Protein AF-S7Q406-F1 (afdb_monomer)

Mean predicted aligned error: 19.22 Å

Secondary structure (DSSP, 8-state):
-TTS-GGGHHHHHHHH-TTS----SSHHHHHHHHHHHHHHHHHHTSHHHHTS-EEEEE--SS-SEEEEEEETTEEEEEEE---HHHHHHHHHIIIIIHHHHHHHHHHHH-SS-GGGS-HHHHHHHHHHHHHHHHH-HHHHHHHHHHSHHHHHHHHHHHHHHTT-SSPPPP-SS-----TTS--------------------------------------------------------HHHHHHHHHHHHHHHHHSTT----------------------------------------------------PPPPPPPPPPP-------------TTHHHHHHHHHHHT--------------------

Foldseek 3Di:
DVPPPPVCVVVQQCVFCVPDDDPDPDDVSVVVVVVVVVVVVVVCPDPVNVVQWDWDWDDDPPAPTWIWIDHPPGIGIDGHHDPDDPVVVVCCVVPPVLVVLLVLLLCQLAPDGLVPDDPVRNVVSSVVSVVCCVPPVPVSSCNSCVQQQSVLVVQQVVCVVVVPPDGGDRDRDPPPPPPVDDPPPPPDPPPPDPPDDDDDDPPPPPPPPDDDDDDDDDDDDDDDDDDDPDDDDDDPDPVVSVVVSVVSVVVVVVPPPDDDDDDDDDDDDDDDDDDDDDDDDDDDDDDDDDDDDDDDDDDDDDDDDDDDDDDDDDDDDDDDDDDDDDDDDDDDDDPVVVVVVVVVVVPPDDPPDDDDDDDPPPDDDDD

Solvent-accessible surface area (backbone atoms only — not comparable to full-atom values): 25207 Å² total; per-residue (Å²): 126,94,76,65,60,76,81,48,58,68,53,49,40,42,76,51,35,76,91,56,80,78,83,56,94,51,72,65,49,44,51,54,49,51,53,52,51,50,51,48,55,59,53,42,72,34,78,75,46,46,72,68,44,46,81,43,82,44,91,46,99,86,32,82,44,26,39,33,40,41,41,101,91,49,51,43,62,48,73,40,70,86,68,53,72,71,54,46,51,53,49,43,40,68,74,42,51,50,54,50,51,47,52,54,29,54,59,66,67,46,94,63,56,72,88,76,52,52,74,67,56,47,50,54,50,51,52,50,49,51,52,45,40,72,75,38,47,69,60,40,53,49,54,36,55,67,36,35,50,48,42,27,44,50,52,26,53,54,30,58,79,66,68,46,92,75,66,62,74,73,40,82,64,76,74,78,79,67,77,87,56,73,85,73,73,79,76,72,82,74,77,74,78,87,80,81,84,82,88,86,79,87,78,75,77,79,78,80,79,75,83,87,76,82,84,83,86,79,87,78,88,81,81,83,82,89,83,85,85,75,80,86,67,83,79,80,55,72,64,58,58,54,46,52,56,48,52,54,55,54,51,62,69,67,65,80,82,78,83,81,88,82,88,80,89,82,88,80,88,88,86,90,84,90,77,90,84,82,86,83,85,86,84,88,83,85,84,88,87,79,90,81,93,84,92,81,90,87,86,85,86,85,89,80,88,83,80,90,85,85,83,83,80,83,79,85,80,86,81,79,79,89,83,89,80,81,86,80,93,77,88,90,67,79,62,66,57,54,54,58,56,53,55,65,67,71,64,73,73,79,79,85,73,89,70,89,77,75,80,80,79,84,78,84,78,90,128

Structure (mmCIF, N/CA/C/O backbone):
data_AF-S7Q406-F1
#
_entry.id   AF-S7Q406-F1
#
loop_
_atom_site.group_PDB
_atom_site.id
_atom_site.type_symbol
_atom_site.label_atom_id
_atom_site.label_alt_id
_atom_site.label_comp_id
_atom_site.label_asym_id
_atom_site.label_entity_id
_atom_site.label_seq_id
_atom_site.pdbx_PDB_ins_code
_atom_site.Cartn_x
_atom_site.Cartn_y
_atom_site.Cartn_z
_atom_site.occupancy
_atom_site.B_iso_or_equiv
_atom_site.auth_seq_id
_atom_site.auth_comp_id
_atom_site.auth_asym_id
_atom_site.auth_atom_id
_atom_site.pdbx_PDB_model_num
ATOM 1 N N . MET A 1 1 ? 12.605 1.686 -4.761 1.00 45.91 1 MET A N 1
ATOM 2 C CA . MET A 1 1 ? 12.990 1.402 -6.165 1.00 45.91 1 MET A CA 1
ATOM 3 C C . MET A 1 1 ? 14.493 1.579 -6.449 1.00 45.91 1 MET A C 1
ATOM 5 O O . MET A 1 1 ? 14.901 1.487 -7.595 1.00 45.91 1 MET A O 1
ATOM 9 N N . SER A 1 2 ? 15.353 1.733 -5.437 1.00 38.16 2 SER A N 1
ATOM 10 C CA . SER A 1 2 ? 16.787 2.063 -5.569 1.00 38.16 2 SER A CA 1
ATOM 11 C C . SER A 1 2 ? 17.716 0.932 -6.058 1.00 38.16 2 SER A C 1
ATOM 13 O O . SER A 1 2 ? 18.929 1.098 -6.030 1.00 38.16 2 SER A O 1
ATOM 15 N N . GLY A 1 3 ? 17.177 -0.210 -6.500 1.00 49.25 3 GLY A N 1
ATOM 16 C CA . GLY A 1 3 ? 17.965 -1.381 -6.918 1.00 49.25 3 GLY A CA 1
ATOM 17 C C . GLY A 1 3 ? 17.830 -1.771 -8.391 1.00 49.25 3 GLY A C 1
ATOM 18 O O . GLY A 1 3 ? 18.568 -2.638 -8.855 1.00 49.25 3 GLY A O 1
ATOM 19 N N . LEU A 1 4 ? 16.917 -1.149 -9.146 1.00 56.19 4 LEU A N 1
ATOM 20 C CA . LEU A 1 4 ? 16.900 -1.330 -10.594 1.00 56.19 4 LEU A CA 1
ATOM 21 C C . LEU A 1 4 ? 18.166 -0.675 -11.130 1.00 56.19 4 LEU A C 1
ATOM 23 O O . LEU A 1 4 ? 18.317 0.544 -11.038 1.00 56.19 4 LEU A O 1
ATOM 27 N N . LYS A 1 5 ? 19.092 -1.491 -11.655 1.00 68.56 5 LYS A N 1
ATOM 28 C CA . LYS A 1 5 ? 20.230 -0.975 -12.414 1.00 68.56 5 LYS A CA 1
ATOM 29 C C . LYS A 1 5 ? 19.651 -0.008 -13.427 1.00 68.56 5 LYS A C 1
ATOM 31 O O . LYS A 1 5 ? 18.843 -0.390 -14.270 1.00 68.56 5 LYS A O 1
ATOM 36 N N . VAL A 1 6 ? 20.045 1.248 -13.278 1.00 65.50 6 VAL A N 1
ATOM 37 C CA . VAL A 1 6 ? 19.504 2.395 -14.001 1.00 65.50 6 VAL A CA 1
ATOM 38 C C . VAL A 1 6 ? 19.555 2.126 -15.516 1.00 65.50 6 VAL A C 1
ATOM 40 O O . VAL A 1 6 ? 18.678 2.569 -16.240 1.00 65.50 6 VAL A O 1
ATOM 43 N N . SER A 1 7 ? 20.474 1.282 -15.990 1.00 79.69 7 SER A N 1
ATOM 44 C CA . SER A 1 7 ? 20.586 0.802 -17.373 1.00 79.69 7 SER A CA 1
ATOM 45 C C . SER A 1 7 ? 19.467 -0.116 -17.904 1.00 79.69 7 SER A C 1
ATOM 47 O O . SER A 1 7 ? 19.430 -0.348 -19.108 1.00 79.69 7 SER A O 1
ATOM 49 N N . ARG A 1 8 ? 18.561 -0.660 -17.075 1.00 84.94 8 ARG A N 1
ATOM 50 C CA . ARG A 1 8 ? 17.555 -1.649 -17.529 1.00 84.94 8 ARG A CA 1
ATOM 51 C C . ARG A 1 8 ? 16.253 -1.027 -18.048 1.00 84.94 8 ARG A C 1
ATOM 53 O O . ARG A 1 8 ? 15.573 -1.644 -18.861 1.00 84.94 8 ARG A O 1
ATOM 60 N N . LEU A 1 9 ? 15.925 0.195 -17.623 1.00 86.25 9 LEU A N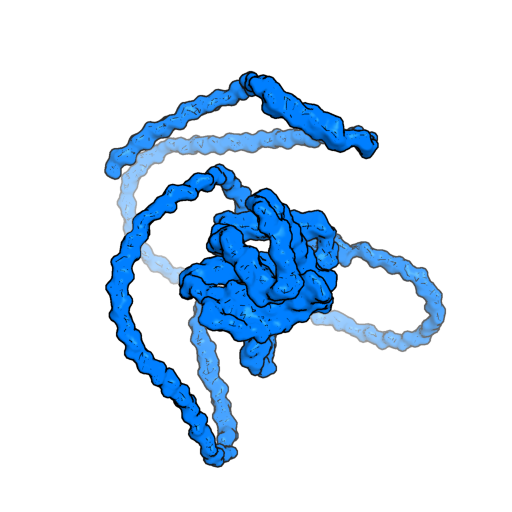 1
ATOM 61 C CA . LEU A 1 9 ? 14.697 0.903 -18.023 1.00 86.25 9 LEU A CA 1
ATOM 62 C C . LEU A 1 9 ? 14.538 1.045 -19.555 1.00 86.25 9 LEU A C 1
ATOM 64 O O . LEU A 1 9 ? 13.481 0.670 -20.061 1.00 86.25 9 LEU A O 1
ATOM 68 N N . PRO A 1 10 ? 15.560 1.491 -20.318 1.00 88.62 10 PRO A N 1
ATOM 69 C CA . PRO A 1 10 ? 15.442 1.608 -21.775 1.00 88.62 10 PRO A CA 1
ATOM 70 C C . PRO A 1 10 ? 15.279 0.263 -22.486 1.00 88.62 10 PRO A C 1
ATOM 72 O O . PRO A 1 10 ? 14.742 0.205 -23.586 1.00 88.62 10 PRO A O 1
ATOM 75 N N . TYR A 1 11 ? 15.787 -0.827 -21.903 1.00 89.00 11 TYR A N 1
ATOM 76 C CA . TYR A 1 11 ? 15.619 -2.163 -22.472 1.00 89.00 11 TYR A CA 1
ATOM 77 C C . TYR A 1 11 ? 14.165 -2.629 -22.341 1.00 89.00 11 TYR A C 1
ATOM 79 O O . TYR A 1 11 ? 13.556 -2.994 -23.338 1.00 89.00 11 TYR A O 1
ATOM 87 N N . ILE A 1 12 ? 13.600 -2.537 -21.132 1.00 89.50 12 ILE A N 1
ATOM 88 C CA . ILE A 1 12 ? 12.212 -2.943 -20.850 1.00 89.50 12 ILE A CA 1
ATOM 89 C C . ILE A 1 12 ? 11.230 -2.151 -21.718 1.00 89.50 12 ILE A C 1
ATOM 91 O O . ILE A 1 12 ? 10.300 -2.715 -22.289 1.00 89.50 12 ILE A O 1
ATOM 95 N N . TRP A 1 13 ? 11.456 -0.842 -21.843 1.00 90.94 13 TRP A N 1
ATOM 96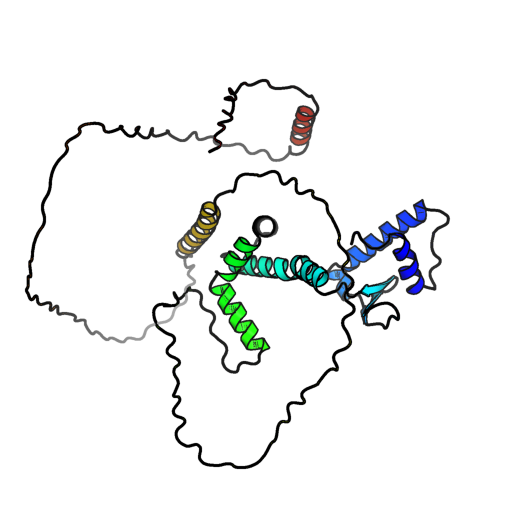 C CA . TRP A 1 13 ? 10.592 -0.003 -22.659 1.00 90.94 13 TRP A CA 1
ATOM 97 C C . TRP A 1 13 ? 10.655 -0.365 -24.145 1.00 90.94 13 TRP A C 1
ATOM 99 O O . TRP A 1 13 ? 9.603 -0.483 -24.764 1.00 90.94 13 TRP A O 1
ATOM 109 N N . ARG A 1 14 ? 11.851 -0.593 -24.709 1.00 90.88 14 ARG A N 1
ATOM 110 C CA . ARG A 1 14 ? 12.011 -0.973 -26.126 1.00 90.88 14 ARG A CA 1
ATOM 111 C C . ARG A 1 14 ? 11.370 -2.318 -26.448 1.00 90.88 14 ARG A C 1
ATOM 113 O O . ARG A 1 14 ? 10.734 -2.441 -27.483 1.00 90.88 14 ARG A O 1
ATOM 120 N N . ASP A 1 15 ? 11.495 -3.288 -25.544 1.00 91.12 15 ASP A N 1
ATOM 121 C CA . ASP A 1 15 ? 10.834 -4.594 -25.672 1.00 91.12 15 ASP A CA 1
ATOM 122 C C . ASP A 1 15 ? 9.303 -4.451 -25.743 1.00 91.12 15 ASP A C 1
ATOM 124 O O . ASP A 1 15 ? 8.631 -5.159 -26.483 1.00 91.12 15 ASP A O 1
ATOM 128 N N . SER A 1 16 ? 8.756 -3.471 -25.016 1.00 92.31 16 SER A N 1
ATOM 129 C CA . SER A 1 16 ? 7.315 -3.198 -24.976 1.00 92.31 16 SER A CA 1
ATOM 130 C C . SER A 1 16 ? 6.825 -2.262 -26.092 1.00 92.31 16 SER A C 1
ATOM 132 O O . SER A 1 16 ? 5.626 -2.215 -26.346 1.00 92.31 16 SER A O 1
ATOM 134 N N . ASN A 1 17 ? 7.718 -1.497 -26.731 1.00 92.31 17 ASN A N 1
ATOM 135 C CA . ASN A 1 17 ? 7.388 -0.448 -27.706 1.00 92.31 17 ASN A CA 1
ATOM 136 C C . ASN A 1 17 ? 8.321 -0.536 -28.934 1.00 92.31 17 ASN A C 1
ATOM 138 O O . ASN A 1 17 ? 9.086 0.400 -29.184 1.00 92.31 17 ASN A O 1
ATOM 142 N N . PRO A 1 18 ? 8.291 -1.644 -29.701 1.00 91.38 18 PRO A N 1
ATOM 143 C CA . PRO A 1 18 ? 9.229 -1.870 -30.804 1.00 91.38 18 PRO A CA 1
ATOM 144 C C . PRO A 1 18 ? 9.089 -0.842 -31.935 1.00 91.38 18 PRO A C 1
ATOM 146 O O . PRO A 1 18 ? 10.070 -0.540 -32.609 1.00 91.38 18 PRO A O 1
ATOM 149 N N . ASP A 1 19 ? 7.893 -0.274 -32.108 1.00 90.88 19 ASP A N 1
ATOM 150 C CA . ASP A 1 19 ? 7.596 0.689 -33.173 1.00 90.88 19 ASP A CA 1
ATOM 151 C C . ASP A 1 19 ? 8.052 2.118 -32.846 1.00 90.88 19 ASP A C 1
ATOM 153 O O . ASP A 1 19 ? 7.999 3.001 -33.700 1.00 90.88 19 ASP A O 1
ATOM 157 N N . THR A 1 20 ? 8.481 2.377 -31.606 1.00 89.12 20 THR A N 1
ATOM 158 C CA . THR A 1 20 ? 8.917 3.714 -31.198 1.00 89.12 20 THR A CA 1
ATOM 159 C C . THR A 1 20 ? 10.436 3.797 -31.223 1.00 89.12 20 THR A C 1
ATOM 161 O O . THR A 1 20 ? 11.126 3.153 -30.430 1.00 89.12 20 THR A O 1
ATOM 164 N N . GLU A 1 21 ? 10.966 4.618 -32.127 1.00 84.94 21 GLU A N 1
ATOM 165 C CA . GLU A 1 21 ? 12.404 4.851 -32.222 1.00 84.94 21 GLU A CA 1
ATOM 166 C C . GLU A 1 21 ? 12.928 5.468 -30.906 1.00 84.94 21 GLU A C 1
ATOM 168 O O . GLU A 1 21 ? 12.336 6.425 -30.390 1.00 84.94 21 GLU A O 1
ATOM 173 N N . PRO A 1 22 ? 13.995 4.912 -30.300 1.00 74.31 22 PRO A N 1
ATOM 174 C CA . PRO A 1 22 ? 14.518 5.417 -29.039 1.00 74.31 22 PRO A CA 1
ATOM 175 C C . PRO A 1 22 ? 15.126 6.815 -29.249 1.00 74.31 22 PRO A C 1
ATOM 177 O O . PRO A 1 22 ? 16.010 6.966 -30.090 1.00 74.31 22 PRO A O 1
ATOM 180 N N . PRO A 1 23 ? 14.716 7.838 -28.482 1.00 70.94 23 PRO A N 1
ATOM 181 C CA . PRO A 1 23 ? 15.076 9.224 -28.780 1.00 70.94 23 PRO A CA 1
ATOM 182 C C . PRO A 1 23 ? 16.487 9.650 -28.319 1.00 70.94 23 PRO A C 1
ATOM 184 O O . PRO A 1 23 ? 16.650 10.799 -27.932 1.00 70.94 23 PRO A O 1
ATOM 187 N N . TYR A 1 24 ? 17.509 8.780 -28.314 1.00 77.69 24 TYR A N 1
ATOM 188 C CA . TYR A 1 24 ? 18.819 9.128 -27.718 1.00 77.69 24 TYR A CA 1
ATOM 189 C C . TYR A 1 24 ? 19.946 9.192 -28.743 1.00 77.69 24 TYR A C 1
ATOM 191 O O . TYR A 1 24 ? 20.428 8.159 -29.211 1.00 77.69 24 TYR A O 1
ATOM 199 N N . GLY A 1 25 ? 20.405 10.412 -29.029 1.00 82.00 25 GLY A N 1
ATOM 200 C CA . GLY A 1 25 ? 21.724 10.659 -29.615 1.00 82.00 25 GLY A CA 1
ATOM 201 C C . GLY A 1 25 ? 22.827 10.775 -28.553 1.00 82.00 25 GLY A C 1
ATOM 202 O O . GLY A 1 25 ? 23.979 10.444 -28.837 1.00 82.00 25 GLY A O 1
ATOM 203 N N . ASP A 1 26 ? 22.477 11.193 -27.329 1.00 91.81 26 ASP A N 1
ATOM 204 C CA . ASP A 1 26 ? 23.401 11.402 -26.210 1.00 91.81 26 ASP A CA 1
ATOM 205 C C . ASP A 1 26 ? 22.846 10.928 -24.838 1.00 91.81 26 ASP A C 1
ATOM 207 O O . ASP A 1 26 ? 21.734 10.406 -24.723 1.00 91.81 26 ASP A O 1
ATOM 211 N N . GLN A 1 27 ? 23.666 11.047 -23.784 1.00 90.25 27 GLN A N 1
ATOM 212 C CA . GLN A 1 27 ? 23.333 10.607 -22.419 1.00 90.25 27 GLN A CA 1
ATOM 213 C C . GLN A 1 27 ? 22.324 11.532 -21.710 1.00 90.25 27 GLN A C 1
ATOM 215 O O . GLN A 1 27 ? 21.579 11.073 -20.835 1.00 90.25 27 GLN A O 1
ATOM 220 N N . ASP A 1 28 ? 22.304 12.818 -22.058 1.00 92.19 28 ASP A N 1
ATOM 221 C CA . ASP A 1 28 ? 21.438 13.812 -21.421 1.00 92.19 28 ASP A CA 1
ATOM 222 C C . ASP A 1 28 ? 19.994 13.669 -21.924 1.00 92.19 28 ASP A C 1
ATOM 224 O O . ASP A 1 28 ? 19.056 13.675 -21.118 1.00 92.19 28 ASP A O 1
ATOM 228 N N . ASP A 1 29 ? 19.816 13.403 -23.219 1.00 91.88 29 ASP A N 1
ATOM 229 C CA . ASP A 1 29 ? 18.545 13.036 -23.847 1.00 91.88 29 ASP A CA 1
ATOM 230 C C . ASP A 1 29 ? 17.966 11.763 -23.217 1.00 91.88 29 ASP A C 1
ATOM 232 O O . ASP A 1 29 ? 16.770 11.680 -22.907 1.00 91.88 29 ASP A O 1
ATOM 236 N N . GLU A 1 30 ? 18.820 10.768 -22.958 1.00 89.81 30 GLU A N 1
ATOM 237 C CA . GLU A 1 30 ? 18.412 9.537 -22.287 1.00 89.81 30 GLU A CA 1
ATOM 238 C C . GLU A 1 30 ? 17.909 9.804 -20.864 1.00 89.81 30 GLU A C 1
ATOM 240 O O . GLU A 1 30 ? 16.873 9.268 -20.448 1.00 89.81 30 GLU A O 1
ATOM 245 N N . LEU A 1 31 ? 18.605 10.652 -20.106 1.00 90.38 31 LEU A N 1
ATOM 246 C CA . LEU A 1 31 ? 18.177 11.036 -18.766 1.00 90.38 31 LEU A CA 1
ATOM 247 C C . LEU A 1 31 ? 16.845 11.799 -18.800 1.00 90.38 31 LEU A C 1
ATOM 249 O O . LEU A 1 31 ? 15.945 11.475 -18.017 1.00 90.38 31 LEU A O 1
ATOM 253 N N . ALA A 1 32 ? 16.691 12.759 -19.714 1.00 92.00 32 ALA A N 1
ATOM 254 C CA . ALA A 1 32 ? 15.464 13.533 -19.885 1.00 92.00 32 ALA A CA 1
ATOM 255 C C . ALA A 1 32 ? 14.269 12.626 -20.207 1.00 92.00 32 ALA A C 1
ATOM 257 O O . ALA A 1 32 ? 13.210 12.725 -19.577 1.00 92.00 32 ALA A O 1
ATOM 258 N N . TRP A 1 33 ? 14.450 11.663 -21.110 1.00 92.06 33 TRP A N 1
ATOM 259 C CA . TRP A 1 33 ? 13.420 10.678 -21.419 1.00 92.06 33 TRP A CA 1
ATOM 260 C C . TRP A 1 33 ? 13.091 9.764 -20.239 1.00 92.06 33 TRP A C 1
ATOM 262 O O . TRP A 1 33 ? 11.918 9.448 -20.024 1.00 92.06 33 TRP A O 1
ATOM 272 N N . ARG A 1 34 ? 14.080 9.339 -19.443 1.00 90.69 34 ARG A N 1
ATOM 273 C CA . ARG A 1 34 ? 13.825 8.512 -18.249 1.00 90.69 34 ARG A CA 1
ATOM 274 C C . ARG A 1 34 ? 12.971 9.260 -17.241 1.00 90.69 34 ARG A C 1
ATOM 276 O O . ARG A 1 34 ? 12.026 8.683 -16.704 1.00 90.69 34 ARG A O 1
ATOM 283 N N . VAL A 1 35 ? 13.279 10.534 -17.001 1.00 92.19 35 VAL A N 1
ATOM 284 C CA . VAL A 1 35 ? 12.479 11.406 -16.133 1.00 92.19 35 VAL A CA 1
ATOM 285 C C . VAL A 1 35 ? 11.064 11.547 -16.693 1.00 92.19 35 VAL A C 1
ATOM 287 O O . VAL A 1 35 ? 10.101 11.339 -15.959 1.00 92.19 35 VAL A O 1
ATOM 290 N N . HIS A 1 36 ? 10.926 11.798 -17.997 1.00 92.69 36 HIS A N 1
ATOM 291 C CA . HIS A 1 36 ? 9.629 11.897 -18.673 1.00 92.69 36 HIS A CA 1
ATOM 292 C C . HIS A 1 36 ? 8.776 10.631 -18.518 1.00 92.69 36 HIS A C 1
ATOM 294 O O . HIS A 1 36 ? 7.622 10.708 -18.102 1.00 92.69 36 HIS A O 1
ATOM 300 N N . ASN A 1 37 ? 9.343 9.451 -18.772 1.00 90.81 37 ASN A N 1
ATOM 301 C CA . ASN A 1 37 ? 8.615 8.183 -18.646 1.00 90.81 37 ASN A CA 1
ATOM 302 C C . ASN A 1 37 ? 8.318 7.826 -17.192 1.00 90.81 37 ASN A C 1
ATOM 304 O O . ASN A 1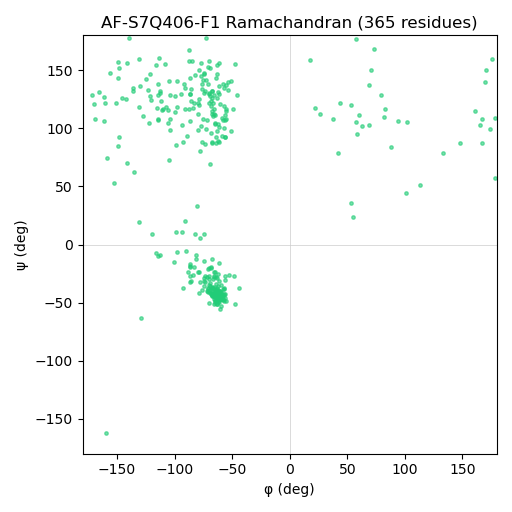 37 ? 7.247 7.305 -16.901 1.00 90.81 37 ASN A O 1
ATOM 308 N N . THR A 1 38 ? 9.215 8.157 -16.264 1.00 90.88 38 THR A N 1
ATOM 309 C CA . THR A 1 38 ? 8.958 7.983 -14.828 1.00 90.88 38 THR A CA 1
ATOM 310 C C . THR A 1 38 ? 7.803 8.871 -14.367 1.00 90.88 38 THR A C 1
ATOM 312 O O . THR A 1 38 ? 6.952 8.411 -13.612 1.00 90.88 38 THR A O 1
ATOM 315 N N . ASN A 1 39 ? 7.728 10.112 -14.856 1.00 92.31 39 ASN A N 1
ATOM 316 C CA . ASN A 1 39 ? 6.620 11.025 -14.573 1.00 92.31 39 ASN A CA 1
ATOM 317 C C . ASN A 1 39 ? 5.303 10.554 -15.204 1.00 92.31 39 ASN A C 1
ATOM 319 O O . ASN A 1 39 ? 4.246 10.695 -14.596 1.00 92.31 39 ASN A O 1
ATOM 323 N N . ARG A 1 40 ? 5.349 9.958 -16.402 1.00 91.75 40 ARG A N 1
ATOM 324 C CA . ARG A 1 40 ? 4.174 9.309 -17.000 1.00 91.75 40 ARG A CA 1
ATOM 325 C C . ARG A 1 40 ? 3.701 8.138 -16.148 1.00 91.75 40 ARG A C 1
ATOM 327 O O . ARG A 1 40 ? 2.540 8.114 -15.762 1.00 91.75 40 ARG A O 1
ATOM 334 N N . LEU A 1 41 ? 4.604 7.225 -15.788 1.00 91.69 41 LEU A N 1
ATOM 335 C CA . LEU A 1 41 ? 4.291 6.084 -14.927 1.00 91.69 41 LEU A CA 1
ATOM 336 C C . LEU A 1 41 ? 3.718 6.526 -13.579 1.00 91.69 41 LEU A C 1
ATOM 338 O O . LEU A 1 41 ? 2.729 5.961 -13.127 1.00 91.69 41 LEU A O 1
ATOM 342 N N . SER A 1 42 ? 4.286 7.556 -12.947 1.00 91.88 42 SER A N 1
ATOM 343 C CA . SER A 1 42 ? 3.742 8.086 -11.694 1.00 91.88 42 SER A CA 1
ATOM 344 C C . SER A 1 42 ? 2.361 8.724 -11.879 1.00 91.88 42 SER A C 1
ATOM 346 O O . SER A 1 42 ? 1.498 8.537 -11.023 1.00 91.88 42 SER A O 1
ATOM 348 N N . GLY A 1 43 ? 2.112 9.401 -13.005 1.00 91.38 43 GLY A N 1
ATOM 349 C CA . GLY A 1 43 ? 0.794 9.923 -13.376 1.00 91.38 43 GLY A CA 1
ATOM 350 C C . GLY A 1 43 ? -0.260 8.830 -13.591 1.00 91.38 43 GLY A C 1
ATOM 351 O O . GLY A 1 43 ? -1.402 8.989 -13.153 1.00 91.38 43 GLY A O 1
ATOM 352 N N . LEU A 1 44 ? 0.133 7.689 -14.170 1.00 91.06 44 LEU A N 1
ATOM 353 C CA . LEU A 1 44 ? -0.747 6.528 -14.377 1.00 91.06 44 LEU A CA 1
ATOM 354 C C . LEU A 1 44 ? -1.226 5.892 -13.064 1.00 91.06 44 LEU A C 1
ATOM 356 O O . LEU A 1 44 ? -2.286 5.279 -13.026 1.00 91.06 44 LEU A O 1
ATOM 360 N N . HIS A 1 45 ? -0.497 6.084 -11.962 1.00 87.56 45 HIS A N 1
ATOM 361 C CA . HIS A 1 45 ? -0.902 5.606 -10.636 1.00 87.56 45 HIS A CA 1
ATOM 362 C C . HIS A 1 45 ? -1.974 6.470 -9.951 1.00 87.56 45 HIS A C 1
ATOM 364 O O . HIS A 1 45 ? -2.318 6.226 -8.792 1.00 87.56 45 HIS A O 1
ATOM 370 N N . THR A 1 46 ? -2.512 7.482 -10.630 1.00 91.94 46 THR A N 1
ATOM 371 C CA . THR A 1 46 ? -3.649 8.247 -10.111 1.00 91.94 46 THR A CA 1
ATOM 372 C C . THR A 1 46 ? -4.969 7.520 -10.401 1.00 91.94 46 THR A C 1
ATOM 374 O O . THR A 1 46 ? -5.106 6.914 -11.463 1.00 91.94 46 THR A O 1
ATOM 377 N N . PRO A 1 47 ? -5.979 7.599 -9.510 1.00 89.19 47 PRO A N 1
ATOM 378 C CA . PRO A 1 47 ? -7.257 6.911 -9.715 1.00 89.19 47 PRO A CA 1
ATOM 379 C C . PRO A 1 47 ? -7.961 7.257 -11.033 1.00 89.19 47 PRO A C 1
ATOM 381 O O . PRO A 1 47 ? -8.660 6.412 -11.577 1.00 89.19 47 PRO A O 1
ATOM 384 N N . ALA A 1 48 ? -7.763 8.480 -11.541 1.00 90.00 48 ALA A N 1
ATOM 385 C CA . ALA A 1 48 ? -8.329 8.919 -12.813 1.00 90.00 48 ALA A CA 1
ATOM 386 C C . ALA A 1 48 ? -7.748 8.132 -13.999 1.00 90.00 48 ALA A C 1
ATOM 388 O O . ALA A 1 48 ? -8.503 7.557 -14.768 1.00 90.00 48 ALA A O 1
ATOM 389 N N . HIS A 1 49 ? -6.419 8.040 -14.097 1.00 89.19 49 HIS A N 1
ATOM 390 C CA . HIS A 1 49 ? -5.751 7.366 -15.216 1.00 89.19 49 HIS A CA 1
ATOM 391 C C . HIS A 1 49 ? -5.760 5.840 -15.082 1.00 89.19 49 HIS A C 1
ATOM 393 O O . HIS A 1 49 ? -5.669 5.130 -16.078 1.00 89.19 49 HIS A O 1
ATOM 399 N N . PHE A 1 50 ? -5.890 5.320 -13.858 1.00 88.75 50 PHE A N 1
ATOM 400 C CA . PHE A 1 50 ? -5.968 3.880 -13.627 1.00 88.75 50 PHE A CA 1
ATOM 401 C C . PHE A 1 50 ? -7.215 3.250 -14.270 1.00 88.75 50 PHE A C 1
ATOM 403 O O . PHE A 1 50 ? -7.176 2.081 -14.636 1.00 88.75 50 PHE A O 1
ATOM 410 N N . ALA A 1 51 ? -8.306 4.010 -14.419 1.00 90.94 51 ALA A N 1
ATOM 411 C CA . ALA A 1 51 ? -9.532 3.534 -15.062 1.00 90.94 51 ALA A CA 1
ATOM 412 C C . ALA A 1 51 ? -9.378 3.328 -16.579 1.00 90.94 51 ALA A C 1
ATOM 414 O O . ALA A 1 51 ? -10.023 2.444 -17.138 1.00 90.94 51 ALA A O 1
ATOM 415 N N . ASP A 1 52 ? -8.502 4.107 -17.214 1.00 92.44 52 ASP A N 1
ATOM 416 C CA . ASP A 1 52 ? -8.255 4.066 -18.660 1.00 92.44 52 ASP A CA 1
ATOM 417 C C . ASP A 1 52 ? -7.145 3.069 -19.039 1.00 92.44 52 ASP A C 1
ATOM 419 O O . ASP A 1 52 ? -6.864 2.841 -20.215 1.00 92.44 52 ASP A O 1
ATOM 423 N N . MET A 1 53 ? -6.491 2.473 -18.040 1.00 94.38 53 MET A N 1
ATOM 424 C CA . MET A 1 53 ? -5.384 1.549 -18.228 1.00 94.38 53 MET A CA 1
ATOM 425 C C . MET A 1 53 ? -5.883 0.109 -18.326 1.00 94.38 53 MET A C 1
ATOM 427 O O . MET A 1 53 ? -6.652 -0.371 -17.491 1.00 94.38 53 MET A O 1
ATOM 431 N N . THR A 1 54 ? -5.360 -0.626 -19.301 1.00 95.75 54 THR A N 1
ATOM 432 C CA . THR A 1 54 ? -5.543 -2.076 -19.378 1.00 95.75 54 THR A CA 1
ATOM 433 C C . THR A 1 54 ? -4.357 -2.776 -18.721 1.00 95.75 54 THR A C 1
ATOM 435 O O . THR A 1 54 ? -3.200 -2.444 -18.979 1.00 95.75 54 THR A O 1
ATOM 438 N N . LEU A 1 55 ? -4.646 -3.715 -17.815 1.00 96.00 55 LEU A N 1
ATOM 439 C CA . LEU A 1 55 ? -3.636 -4.529 -17.142 1.00 96.00 55 LEU A CA 1
ATOM 440 C C . LEU A 1 55 ? -3.762 -5.966 -17.632 1.00 96.00 55 LEU A C 1
ATOM 442 O O . LEU A 1 55 ? -4.770 -6.630 -17.387 1.00 96.00 55 LEU A O 1
ATOM 446 N N . VAL A 1 56 ? -2.722 -6.444 -18.306 1.00 96.94 56 VAL A N 1
ATOM 447 C CA . VAL A 1 56 ? -2.648 -7.797 -18.857 1.00 96.94 56 VAL A CA 1
ATOM 448 C C . VAL A 1 56 ? -1.542 -8.556 -18.140 1.00 96.94 56 VAL A C 1
ATOM 450 O O . VAL A 1 56 ? -0.417 -8.081 -18.029 1.00 96.94 56 VAL A O 1
ATOM 453 N N . ILE A 1 57 ? -1.842 -9.747 -17.629 1.00 97.12 57 ILE A N 1
ATOM 454 C CA . ILE A 1 57 ? -0.802 -10.642 -17.112 1.00 97.12 57 ILE A CA 1
ATOM 455 C C . ILE A 1 57 ? -0.154 -11.309 -18.325 1.00 97.12 57 ILE A C 1
ATOM 457 O O . ILE A 1 57 ? -0.847 -11.967 -19.099 1.00 97.12 57 ILE A O 1
ATOM 461 N N . SER A 1 58 ? 1.152 -11.119 -18.502 1.00 96.75 58 SER A N 1
ATOM 462 C CA . SER A 1 58 ? 1.908 -11.682 -19.621 1.00 96.75 58 SER A CA 1
ATOM 463 C C . SER A 1 58 ? 2.952 -12.676 -19.130 1.00 96.75 58 SER A C 1
ATOM 465 O O . SER A 1 58 ? 3.411 -12.629 -17.988 1.00 96.75 58 SER A O 1
ATOM 467 N N . GLU A 1 59 ? 3.326 -13.614 -19.993 1.00 95.44 59 GLU A N 1
ATOM 468 C CA . GLU A 1 59 ? 4.418 -14.535 -19.697 1.00 95.44 59 GLU A CA 1
ATOM 469 C C . GLU A 1 59 ? 5.769 -13.807 -19.849 1.00 95.44 59 GLU A C 1
ATOM 471 O O . GLU A 1 59 ? 5.977 -12.967 -20.734 1.00 95.44 59 GLU A O 1
ATOM 476 N N . SER A 1 60 ? 6.718 -14.110 -18.965 1.00 94.81 60 SER A N 1
ATOM 477 C CA . SER A 1 60 ? 8.110 -13.680 -19.101 1.00 94.81 60 SER A CA 1
ATOM 478 C C . SER A 1 60 ? 9.021 -14.850 -18.775 1.00 94.81 60 SER A C 1
ATOM 480 O O . SER A 1 60 ? 8.834 -15.536 -17.778 1.00 94.81 60 SER A O 1
ATOM 482 N N . LEU A 1 61 ? 10.037 -15.058 -19.613 1.00 93.75 61 LEU A N 1
ATOM 483 C CA . LEU A 1 61 ? 11.031 -16.117 -19.420 1.00 93.75 61 LEU A CA 1
ATOM 484 C C . LEU A 1 61 ? 11.930 -15.865 -18.205 1.00 93.75 61 LEU A C 1
ATOM 486 O O . LEU A 1 61 ? 12.575 -16.786 -17.715 1.00 93.75 61 LEU A O 1
ATOM 490 N N . ASN A 1 62 ? 12.007 -14.611 -17.753 1.00 90.75 62 ASN A N 1
ATOM 491 C CA . ASN A 1 62 ? 12.962 -14.186 -16.739 1.00 90.75 62 ASN A CA 1
ATOM 492 C C . ASN A 1 62 ? 12.301 -13.751 -15.431 1.00 90.75 62 ASN A C 1
ATOM 494 O O . ASN A 1 62 ? 13.032 -13.499 -14.483 1.00 90.75 62 ASN A O 1
ATOM 498 N N . ALA A 1 63 ? 10.977 -13.604 -15.368 1.00 95.50 63 ALA A N 1
ATOM 499 C CA . ALA A 1 63 ? 10.280 -13.057 -14.206 1.00 95.50 63 ALA A CA 1
ATOM 500 C C . ALA A 1 63 ? 9.270 -14.062 -13.649 1.00 95.50 63 ALA A C 1
ATOM 502 O O . ALA A 1 63 ? 8.634 -14.786 -14.408 1.00 95.50 63 ALA A O 1
ATOM 503 N N . ASP A 1 64 ? 9.083 -14.057 -12.329 1.00 96.38 64 ASP A N 1
ATOM 504 C CA . ASP A 1 64 ? 8.084 -14.907 -11.670 1.00 96.38 64 ASP A CA 1
ATOM 505 C C . ASP A 1 64 ? 6.654 -14.417 -11.943 1.00 96.38 64 ASP A C 1
ATOM 507 O O . ASP A 1 64 ? 5.701 -15.191 -11.942 1.00 96.38 64 ASP A O 1
ATOM 511 N N . LEU A 1 65 ? 6.504 -13.111 -12.176 1.00 96.56 65 LEU A N 1
ATOM 512 C CA . LEU A 1 65 ? 5.264 -12.487 -12.614 1.00 96.56 65 LEU A CA 1
ATOM 513 C C . LEU A 1 65 ? 5.610 -11.333 -13.549 1.00 96.56 65 LEU A C 1
ATOM 515 O O . LEU A 1 65 ? 6.356 -10.430 -13.164 1.00 96.56 65 LEU A O 1
ATOM 519 N N . ALA A 1 66 ? 5.037 -11.331 -14.749 1.00 96.88 66 ALA A N 1
ATOM 520 C CA . ALA A 1 66 ? 5.051 -10.164 -15.613 1.00 96.88 66 ALA A CA 1
ATOM 521 C C . ALA A 1 66 ? 3.636 -9.618 -15.805 1.00 96.88 66 ALA A C 1
ATOM 523 O O . ALA A 1 66 ? 2.656 -10.351 -15.933 1.00 96.88 66 ALA A O 1
ATOM 524 N N . MET A 1 67 ? 3.537 -8.297 -15.757 1.00 96.81 67 MET A N 1
ATOM 525 C CA . MET A 1 67 ? 2.304 -7.558 -15.975 1.00 96.81 67 MET A CA 1
ATOM 526 C C . MET A 1 67 ? 2.586 -6.474 -16.993 1.00 96.81 67 MET A C 1
ATOM 528 O O . MET A 1 67 ? 3.601 -5.790 -16.920 1.00 96.81 67 MET A O 1
ATOM 532 N N . GLU A 1 68 ? 1.680 -6.305 -17.927 1.00 96.25 68 GLU A N 1
ATOM 533 C CA . GLU A 1 68 ? 1.752 -5.318 -18.977 1.00 96.25 68 GLU A CA 1
ATOM 534 C C . GLU A 1 68 ? 0.660 -4.287 -18.753 1.00 96.25 68 GLU A C 1
ATOM 536 O O . GLU A 1 68 ? -0.496 -4.623 -18.493 1.00 96.25 68 GLU A O 1
ATOM 541 N N . LEU A 1 69 ? 1.067 -3.029 -18.791 1.00 95.31 69 LEU A N 1
ATOM 542 C CA . LEU A 1 69 ? 0.212 -1.868 -18.665 1.00 95.31 69 LEU A CA 1
ATOM 543 C C . LEU A 1 69 ? 0.123 -1.244 -20.042 1.00 95.31 69 LEU A C 1
ATOM 545 O O . LEU A 1 69 ? 1.142 -0.820 -20.591 1.00 95.31 69 LEU A O 1
ATOM 549 N N . GLU A 1 70 ? -1.079 -1.190 -20.587 1.00 95.38 70 GLU A N 1
ATOM 550 C CA . GLU A 1 70 ? -1.328 -0.619 -21.899 1.00 95.38 70 GLU A CA 1
ATOM 551 C C . GLU A 1 70 ? -2.326 0.537 -21.786 1.00 95.38 70 GLU A C 1
ATOM 553 O O . GLU A 1 70 ? -3.389 0.437 -21.165 1.00 95.38 70 GLU A O 1
ATOM 558 N N . CYS A 1 71 ? -1.917 1.668 -22.352 1.00 93.50 71 CYS A N 1
ATOM 559 C CA . CYS A 1 71 ? -2.654 2.915 -22.521 1.00 93.50 71 CYS A CA 1
ATOM 560 C C . CYS A 1 71 ? -2.500 3.352 -23.990 1.00 93.50 71 CYS A C 1
ATOM 562 O O . CYS A 1 71 ? -1.533 2.953 -24.637 1.00 93.50 71 CYS A O 1
ATOM 564 N N . GLU A 1 72 ? -3.384 4.217 -24.505 1.00 90.19 72 GLU A N 1
ATOM 565 C CA . GLU A 1 72 ? -3.482 4.560 -25.945 1.00 90.19 72 GLU A CA 1
ATOM 566 C C . GLU A 1 72 ? -2.144 4.808 -26.672 1.00 90.19 72 GLU A C 1
ATOM 568 O O . GLU A 1 72 ? -1.981 4.431 -27.832 1.00 90.19 72 GLU A O 1
ATOM 573 N N . HIS A 1 73 ? -1.173 5.440 -26.008 1.00 87.69 73 HIS A N 1
ATOM 574 C CA . HIS A 1 73 ? 0.142 5.762 -26.582 1.00 87.69 73 HIS A CA 1
ATOM 575 C C . HIS A 1 73 ? 1.309 5.348 -25.681 1.00 87.69 73 HIS A C 1
ATOM 577 O O . HIS A 1 73 ? 2.403 5.916 -25.760 1.00 87.69 73 HIS A O 1
ATOM 583 N N . PHE A 1 74 ? 1.066 4.437 -24.742 1.00 90.19 74 PHE A N 1
ATOM 584 C CA . PHE A 1 74 ? 2.067 4.060 -23.761 1.00 90.19 74 PHE A CA 1
ATOM 585 C C . PHE A 1 74 ? 1.879 2.623 -23.306 1.00 90.19 74 PHE A C 1
ATOM 587 O O . PHE A 1 74 ? 0.845 2.269 -22.743 1.00 90.19 74 PHE A O 1
ATOM 594 N N . LYS A 1 75 ? 2.927 1.824 -23.498 1.00 94.94 75 LYS A N 1
ATOM 595 C CA . LYS A 1 75 ? 2.966 0.432 -23.082 1.00 94.94 75 LYS A CA 1
ATOM 596 C C . LYS A 1 75 ? 4.152 0.184 -22.164 1.00 94.94 75 LYS A C 1
ATOM 598 O O . LYS A 1 75 ? 5.272 0.628 -22.436 1.00 94.94 75 LYS A O 1
ATOM 603 N N . TRP A 1 76 ? 3.912 -0.503 -21.055 1.00 95.31 76 TRP A N 1
ATOM 604 C CA . TRP A 1 76 ? 4.925 -0.744 -20.039 1.00 95.31 76 TRP A CA 1
ATOM 605 C C . TRP A 1 76 ? 4.815 -2.133 -19.428 1.00 95.31 76 TRP A C 1
ATOM 607 O O . TRP A 1 76 ? 3.786 -2.488 -18.865 1.00 95.31 76 TRP A O 1
ATOM 617 N N . LYS A 1 77 ? 5.909 -2.895 -19.455 1.00 95.25 77 LYS A N 1
ATOM 618 C CA . LYS A 1 77 ? 5.993 -4.209 -18.816 1.00 95.25 77 LYS A CA 1
ATOM 619 C C . LYS A 1 77 ? 6.661 -4.119 -17.442 1.00 95.25 77 LYS A C 1
ATOM 621 O O . LYS A 1 77 ? 7.823 -3.735 -17.310 1.00 95.25 77 LYS A O 1
ATOM 626 N N . TRP A 1 78 ? 5.933 -4.488 -16.396 1.00 94.94 78 TRP A N 1
ATOM 627 C CA . TRP A 1 78 ? 6.472 -4.778 -15.071 1.00 94.94 78 TRP A CA 1
ATOM 628 C C . TRP A 1 78 ? 6.904 -6.231 -14.980 1.00 94.94 78 TRP A C 1
ATOM 630 O O . TRP A 1 78 ? 6.128 -7.137 -15.250 1.00 94.94 78 TRP A O 1
ATOM 640 N N . GLU A 1 79 ? 8.134 -6.440 -14.525 1.00 94.50 79 GLU A N 1
ATOM 641 C CA . GLU A 1 79 ? 8.683 -7.757 -14.224 1.00 94.50 79 GLU A CA 1
ATOM 642 C C . GLU A 1 79 ? 8.974 -7.841 -12.725 1.00 94.50 79 GLU A C 1
ATOM 644 O O . GLU A 1 79 ? 9.788 -7.080 -12.191 1.00 94.50 79 GLU A O 1
ATOM 649 N N . ALA A 1 80 ? 8.289 -8.751 -12.040 1.00 94.69 80 ALA A N 1
ATOM 650 C CA . ALA A 1 80 ? 8.452 -9.017 -10.622 1.00 94.69 80 ALA A CA 1
ATOM 651 C C . ALA A 1 80 ? 9.223 -10.323 -10.400 1.00 94.69 80 ALA A C 1
ATOM 653 O O . ALA A 1 80 ? 9.030 -11.321 -11.093 1.00 94.69 80 ALA A O 1
ATOM 654 N N . TYR A 1 81 ? 10.098 -10.286 -9.398 1.00 94.38 81 TYR A N 1
ATOM 655 C CA . TYR A 1 81 ? 11.017 -11.362 -9.052 1.00 94.38 81 TYR A CA 1
ATOM 656 C C . TYR A 1 81 ? 10.833 -11.739 -7.589 1.00 94.38 81 TYR A C 1
ATOM 658 O O . TYR A 1 81 ? 10.655 -10.876 -6.723 1.00 94.38 81 TYR A O 1
ATOM 666 N N . SER A 1 82 ? 10.941 -13.023 -7.302 1.00 93.75 82 SER A N 1
ATOM 667 C CA . SER A 1 82 ? 10.988 -13.582 -5.967 1.00 93.75 82 SER A CA 1
ATOM 668 C C . SER A 1 82 ? 12.318 -13.206 -5.311 1.00 93.75 82 SER A C 1
ATOM 670 O O . SER A 1 82 ? 13.408 -13.489 -5.800 1.00 93.75 82 SER A O 1
ATOM 672 N N . LEU A 1 83 ? 12.239 -12.519 -4.170 1.00 93.38 83 LEU A N 1
ATOM 673 C CA . LEU A 1 83 ? 13.415 -12.047 -3.422 1.00 93.38 83 LEU A CA 1
ATOM 674 C C . LEU A 1 83 ? 13.769 -12.975 -2.246 1.00 93.38 83 LEU A C 1
ATOM 676 O O . LEU A 1 83 ? 14.558 -12.625 -1.367 1.00 93.38 83 LEU A O 1
ATOM 680 N N . GLY A 1 84 ? 13.145 -14.153 -2.198 1.00 95.50 84 GLY A N 1
ATOM 681 C CA . GLY A 1 84 ? 13.218 -15.090 -1.083 1.00 95.50 84 GLY A CA 1
ATOM 682 C C . GLY A 1 84 ? 12.419 -14.643 0.155 1.00 95.50 84 GLY A C 1
ATOM 683 O O . GLY A 1 84 ? 11.974 -13.492 0.245 1.00 95.50 84 GLY A O 1
ATOM 684 N N . PRO A 1 85 ? 12.225 -15.536 1.146 1.00 95.69 85 PRO A N 1
ATOM 685 C CA . PRO A 1 85 ? 11.302 -15.291 2.257 1.00 95.69 85 PRO A CA 1
ATOM 686 C C . PRO A 1 85 ? 11.680 -14.086 3.123 1.00 95.69 85 PRO A C 1
ATOM 688 O O . PRO A 1 85 ? 10.821 -13.294 3.491 1.00 95.69 85 PRO A O 1
ATOM 691 N N . ARG A 1 86 ? 12.973 -13.905 3.423 1.00 95.75 86 ARG A N 1
ATOM 692 C CA . ARG A 1 86 ? 13.437 -12.853 4.340 1.00 95.75 86 ARG A CA 1
ATOM 693 C C . ARG A 1 86 ? 13.175 -11.444 3.799 1.00 95.75 86 ARG A C 1
ATOM 695 O O . ARG A 1 86 ? 12.598 -10.626 4.508 1.00 95.75 86 ARG A O 1
ATOM 702 N N . ILE A 1 87 ? 13.574 -11.176 2.555 1.00 95.38 87 ILE A N 1
ATOM 703 C CA . ILE A 1 87 ? 13.394 -9.857 1.926 1.00 95.38 87 ILE A CA 1
ATOM 704 C C . ILE A 1 87 ? 11.913 -9.620 1.626 1.00 95.38 87 ILE A C 1
ATOM 706 O O . ILE A 1 87 ? 11.400 -8.533 1.879 1.00 95.38 87 ILE A O 1
ATOM 710 N N . SER A 1 88 ? 11.202 -10.648 1.154 1.00 94.56 88 SER A N 1
ATOM 711 C CA . SER A 1 88 ? 9.768 -10.540 0.870 1.00 94.56 88 SER A CA 1
ATOM 712 C C . SER A 1 88 ? 8.966 -10.200 2.128 1.00 94.56 88 SER A C 1
ATOM 714 O O . SER A 1 88 ? 8.112 -9.322 2.078 1.00 94.56 88 SER A O 1
ATOM 716 N N . LEU A 1 89 ? 9.276 -10.812 3.279 1.00 95.69 89 LEU A N 1
ATOM 717 C CA . LEU A 1 89 ? 8.643 -10.472 4.559 1.00 95.69 89 LEU A CA 1
ATOM 718 C C . LEU A 1 89 ? 8.936 -9.033 4.992 1.00 95.69 89 LEU A C 1
ATOM 720 O O . LEU A 1 89 ? 8.040 -8.349 5.481 1.00 95.69 89 LEU A O 1
ATOM 724 N N . GLU A 1 90 ? 10.164 -8.551 4.797 1.00 94.62 90 GLU A N 1
ATOM 725 C CA . GLU A 1 90 ? 10.519 -7.164 5.104 1.00 94.62 90 GLU A CA 1
ATOM 726 C C . GLU A 1 90 ? 9.746 -6.171 4.222 1.00 94.62 90 GLU A C 1
ATOM 728 O O . GLU A 1 90 ? 9.213 -5.178 4.725 1.00 94.62 90 GLU A O 1
ATOM 733 N N . LEU A 1 91 ? 9.628 -6.458 2.922 1.00 95.19 91 LEU A N 1
ATOM 734 C CA . LEU A 1 91 ? 8.852 -5.644 1.987 1.00 95.19 91 LEU A CA 1
ATOM 735 C C . LEU A 1 91 ? 7.359 -5.672 2.315 1.00 95.19 91 LEU A C 1
ATOM 737 O O . LEU A 1 91 ? 6.745 -4.610 2.403 1.00 95.19 91 LEU A O 1
ATOM 741 N N . LEU A 1 92 ? 6.783 -6.853 2.559 1.00 95.12 92 LEU A N 1
ATOM 742 C CA . LEU A 1 92 ? 5.382 -6.996 2.963 1.00 95.12 92 LEU A CA 1
ATOM 743 C C . LEU A 1 92 ? 5.105 -6.261 4.275 1.00 95.12 92 LEU A C 1
ATOM 745 O O . LEU A 1 92 ? 4.091 -5.577 4.394 1.00 95.12 92 LEU A O 1
ATOM 749 N N . SER A 1 93 ? 6.020 -6.343 5.241 1.00 94.25 93 SER A N 1
ATOM 750 C CA . SER A 1 93 ? 5.902 -5.619 6.505 1.00 94.25 93 SER A CA 1
ATOM 751 C C . SER A 1 93 ? 5.827 -4.105 6.281 1.00 94.25 93 SER A C 1
ATOM 753 O O . SER A 1 93 ? 4.872 -3.460 6.718 1.00 94.25 93 SER A O 1
ATOM 755 N N . LYS A 1 94 ? 6.786 -3.543 5.533 1.00 93.81 94 LYS A N 1
ATOM 756 C CA . LYS A 1 94 ? 6.905 -2.093 5.305 1.00 93.81 94 LYS A CA 1
ATOM 757 C C . LYS A 1 94 ? 5.823 -1.521 4.391 1.00 93.81 94 LYS A C 1
ATOM 759 O O . LYS A 1 94 ? 5.352 -0.416 4.642 1.00 93.81 94 LYS A O 1
ATOM 764 N N . HIS A 1 95 ? 5.461 -2.239 3.332 1.00 94.75 95 HIS A N 1
ATOM 765 C CA . HIS A 1 95 ? 4.613 -1.709 2.261 1.00 94.75 95 HIS A CA 1
ATOM 766 C C . HIS A 1 95 ? 3.151 -2.142 2.352 1.00 94.75 95 HIS A C 1
ATOM 768 O O . HIS A 1 95 ? 2.314 -1.519 1.707 1.00 94.75 95 HIS A O 1
ATOM 774 N N . LEU A 1 96 ? 2.829 -3.161 3.154 1.00 95.44 96 LEU A N 1
ATOM 775 C CA . LEU A 1 96 ? 1.466 -3.675 3.261 1.00 95.44 96 LEU A CA 1
ATOM 776 C C . LEU A 1 96 ? 0.999 -3.781 4.713 1.00 95.44 96 LEU A C 1
ATOM 778 O O . LEU A 1 96 ? 0.076 -3.078 5.110 1.00 95.44 96 LEU A O 1
ATOM 782 N N . ILE A 1 97 ? 1.648 -4.610 5.530 1.00 94.62 97 ILE A N 1
ATOM 783 C CA . ILE A 1 97 ? 1.162 -4.952 6.875 1.00 94.62 97 ILE A CA 1
ATOM 784 C C . ILE A 1 97 ? 1.117 -3.713 7.777 1.00 94.62 97 ILE A C 1
ATOM 786 O O . ILE A 1 97 ? 0.077 -3.418 8.362 1.00 94.62 97 ILE A O 1
ATOM 790 N N . MET A 1 98 ? 2.209 -2.948 7.870 1.00 95.38 98 MET A N 1
ATOM 791 C CA . MET A 1 98 ? 2.261 -1.760 8.729 1.00 95.38 98 MET A CA 1
ATOM 792 C C . MET A 1 98 ? 1.343 -0.622 8.255 1.00 95.38 98 MET A C 1
ATOM 794 O O . MET A 1 98 ? 0.638 -0.054 9.100 1.00 95.38 98 MET A O 1
ATOM 798 N N . PRO A 1 99 ? 1.273 -0.290 6.949 1.00 96.19 99 PRO A N 1
ATOM 799 C CA . PRO A 1 99 ? 0.258 0.628 6.434 1.00 96.19 99 PRO A CA 1
ATOM 800 C C . PRO A 1 99 ? -1.179 0.175 6.729 1.00 96.19 99 PRO A C 1
ATOM 802 O O . PRO A 1 99 ? -1.993 0.987 7.168 1.00 96.19 99 PRO A O 1
ATOM 805 N N . LEU A 1 100 ? -1.498 -1.115 6.581 1.00 96.00 100 LEU A N 1
ATOM 806 C CA . LEU A 1 100 ? -2.833 -1.645 6.883 1.00 96.00 100 LEU A CA 1
ATOM 807 C C . LEU A 1 100 ? -3.172 -1.560 8.376 1.00 96.00 100 LEU A C 1
ATOM 809 O O . LEU A 1 100 ? -4.251 -1.102 8.737 1.00 96.00 100 LEU A O 1
ATOM 813 N N . ILE A 1 101 ? -2.244 -1.915 9.267 1.00 94.75 101 ILE A N 1
ATOM 814 C CA . ILE A 1 101 ? -2.452 -1.748 10.714 1.00 94.75 101 ILE A CA 1
ATOM 815 C C . ILE A 1 101 ? -2.676 -0.270 11.053 1.00 94.75 101 ILE A C 1
ATOM 817 O O . ILE A 1 101 ? -3.544 0.054 11.859 1.00 94.75 101 ILE A O 1
ATOM 821 N N . SER A 1 102 ? -1.928 0.634 10.418 1.00 95.56 102 SER A N 1
ATOM 822 C CA . SER A 1 102 ? -2.041 2.075 10.657 1.00 95.56 102 SER A CA 1
ATOM 823 C C . SER A 1 102 ? -3.359 2.6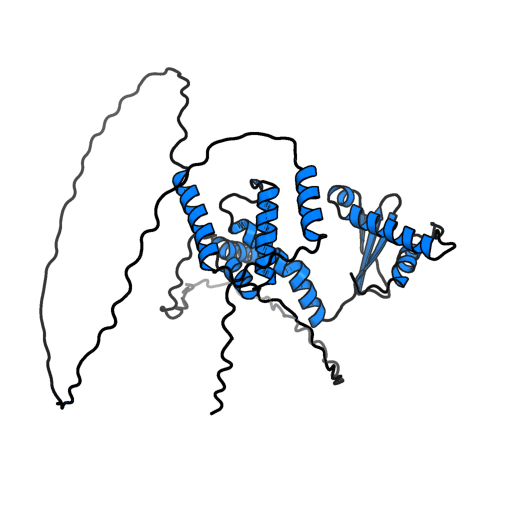52 10.143 1.00 95.56 102 SER A C 1
ATOM 825 O O . SER A 1 102 ? -3.983 3.431 10.853 1.00 95.56 102 SER A O 1
ATOM 827 N N . THR A 1 103 ? -3.824 2.247 8.960 1.00 95.25 103 THR A N 1
ATOM 828 C CA . THR A 1 103 ? -5.123 2.677 8.408 1.00 95.25 103 THR A CA 1
ATOM 829 C C . THR A 1 103 ? -6.292 2.152 9.235 1.00 95.25 103 THR A C 1
ATOM 831 O O . THR A 1 103 ? -7.200 2.913 9.559 1.00 95.25 103 THR A O 1
ATOM 834 N N . VAL A 1 104 ? -6.236 0.891 9.672 1.00 95.25 104 VAL A N 1
ATOM 835 C CA . VAL A 1 104 ? -7.211 0.320 10.612 1.00 95.25 104 VAL A CA 1
ATOM 836 C C . VAL A 1 104 ? -7.184 1.075 11.942 1.00 95.25 104 VAL A C 1
ATOM 838 O O . VAL A 1 104 ? -8.234 1.425 12.475 1.00 95.25 104 VAL A O 1
ATOM 841 N N . HIS A 1 105 ? -5.996 1.374 12.472 1.00 93.69 105 HIS A N 1
ATOM 842 C CA . HIS A 1 105 ? -5.864 2.159 13.695 1.00 93.69 105 HIS A CA 1
ATOM 843 C C . HIS A 1 105 ? -6.495 3.546 13.532 1.00 93.69 105 HIS A C 1
ATOM 845 O O . HIS A 1 105 ? -7.286 3.934 14.383 1.00 93.69 105 HIS A O 1
ATOM 851 N N . LEU A 1 106 ? -6.222 4.254 12.432 1.00 94.50 106 LEU A N 1
ATOM 852 C CA . LEU A 1 106 ? -6.825 5.555 12.130 1.00 94.50 106 LEU A CA 1
ATOM 853 C C . LEU A 1 106 ? -8.353 5.474 12.073 1.00 94.50 106 LEU A C 1
ATOM 855 O O . LEU A 1 106 ? -9.021 6.262 12.735 1.00 94.50 106 LEU A O 1
ATOM 859 N N . ALA A 1 107 ? -8.896 4.475 11.373 1.00 95.25 107 ALA A N 1
ATOM 860 C CA . ALA A 1 107 ? -10.337 4.283 11.221 1.00 95.25 107 ALA A CA 1
ATOM 861 C C . ALA A 1 107 ? -11.082 4.028 12.543 1.00 95.25 107 ALA A C 1
ATOM 863 O O . ALA A 1 107 ? -12.279 4.298 12.635 1.00 95.25 107 ALA A O 1
ATOM 864 N N . PHE A 1 108 ? -10.397 3.499 13.562 1.00 93.44 108 PHE A N 1
ATOM 865 C CA . PHE A 1 108 ? -10.996 3.166 14.859 1.00 93.44 108 PHE A CA 1
ATOM 866 C C . PHE A 1 108 ? -10.513 4.029 16.032 1.00 93.44 108 PHE A C 1
ATOM 868 O O . PHE A 1 108 ? -11.058 3.898 17.131 1.00 93.44 108 PHE A O 1
ATOM 875 N N . ALA A 1 109 ? -9.492 4.867 15.839 1.00 90.44 109 ALA A N 1
ATOM 876 C CA . ALA A 1 109 ? -8.971 5.766 16.867 1.00 90.44 109 ALA A CA 1
ATOM 877 C C . ALA A 1 109 ? -9.721 7.099 16.919 1.00 90.44 109 ALA A C 1
ATOM 879 O O . ALA A 1 109 ? -9.834 7.678 18.001 1.00 90.44 109 ALA A O 1
ATOM 880 N N . SER A 1 110 ? -10.220 7.593 15.782 1.00 90.06 110 SER A N 1
ATOM 881 C CA . SER A 1 110 ? -11.027 8.810 15.745 1.00 90.06 110 SER A CA 1
ATOM 882 C C . SER A 1 110 ? -12.453 8.541 16.232 1.00 90.06 110 SER A C 1
ATOM 884 O O . SER A 1 110 ? -13.013 7.458 16.041 1.00 90.06 110 SER A O 1
ATOM 886 N N . ALA A 1 111 ? -13.034 9.531 16.915 1.00 90.81 111 ALA A N 1
ATOM 887 C CA . ALA A 1 111 ? -14.455 9.510 17.255 1.00 90.81 111 ALA A CA 1
ATOM 888 C C . ALA A 1 111 ? -15.312 9.724 15.998 1.00 90.81 111 ALA A C 1
ATOM 890 O O . ALA A 1 111 ? -16.326 9.049 15.827 1.00 90.81 111 ALA A O 1
ATOM 891 N N . ASP A 1 112 ? -14.842 10.607 15.117 1.00 94.69 112 ASP A N 1
ATOM 892 C CA . ASP A 1 112 ? -15.466 10.928 13.840 1.00 94.69 112 ASP A CA 1
ATOM 893 C C . ASP A 1 112 ? -14.983 9.951 12.755 1.00 94.69 112 ASP A C 1
ATOM 895 O O . ASP A 1 112 ? -13.817 9.529 12.776 1.00 94.69 112 ASP A O 1
ATOM 899 N N . PRO A 1 113 ? -15.845 9.538 11.814 1.00 93.44 113 PRO A N 1
ATOM 900 C CA . PRO A 1 113 ? -15.431 8.678 10.717 1.00 93.44 113 PRO A CA 1
ATOM 901 C C . PRO A 1 113 ? -14.395 9.394 9.842 1.00 93.44 113 PRO A C 1
ATOM 903 O O . PRO A 1 113 ? -14.455 10.601 9.634 1.00 93.44 113 PRO A O 1
ATOM 906 N N . VAL A 1 114 ? -13.457 8.629 9.275 1.00 93.75 114 VAL A N 1
ATOM 907 C CA . VAL A 1 114 ? -12.357 9.168 8.449 1.00 93.75 114 VAL A CA 1
ATOM 908 C C . VAL A 1 114 ? -12.866 10.006 7.267 1.00 93.75 114 VAL A C 1
ATOM 910 O O . VAL A 1 114 ? -12.182 10.925 6.831 1.00 93.75 114 VAL A O 1
ATOM 913 N N . SER A 1 115 ? -14.077 9.724 6.782 1.00 95.19 115 SER A N 1
ATOM 914 C CA . SER A 1 115 ? -14.749 10.466 5.711 1.00 95.19 115 SER A CA 1
ATOM 915 C C . SER A 1 115 ? -15.213 11.875 6.093 1.00 95.19 115 SER A C 1
ATOM 917 O O . SER A 1 115 ? -15.474 12.670 5.199 1.00 95.19 115 SER A O 1
ATOM 919 N N . GLU A 1 116 ? -15.366 12.177 7.384 1.00 96.56 116 GLU A N 1
ATOM 920 C CA . GLU A 1 116 ? -15.828 13.484 7.883 1.00 96.56 116 GLU A CA 1
ATOM 921 C C . GLU A 1 116 ? -14.670 14.390 8.327 1.00 96.56 116 GLU A C 1
ATOM 923 O O . GLU A 1 116 ? -14.880 15.561 8.643 1.00 96.56 116 GLU A O 1
ATOM 928 N N . LEU A 1 117 ? -13.441 13.868 8.346 1.00 95.31 117 LEU A N 1
ATOM 929 C CA . LEU A 1 117 ? -12.261 14.635 8.725 1.00 95.31 117 LEU A CA 1
ATOM 930 C C . LEU A 1 117 ? -11.880 15.631 7.627 1.00 95.31 117 LEU A C 1
ATOM 932 O O . LEU A 1 117 ? -11.921 15.317 6.436 1.00 95.31 117 LEU A O 1
ATOM 936 N N . SER A 1 118 ? -11.441 16.823 8.037 1.00 97.12 118 SER A N 1
ATOM 937 C CA . SER A 1 118 ? -10.825 17.771 7.112 1.00 97.12 118 SER A CA 1
ATOM 938 C C . SER A 1 118 ? -9.533 17.184 6.527 1.00 97.12 118 SER A C 1
ATOM 940 O O . SER A 1 118 ? -8.883 16.333 7.142 1.00 97.12 118 SER A O 1
ATOM 942 N N . GLN A 1 119 ? -9.132 17.645 5.340 1.00 96.88 119 GLN A N 1
ATOM 943 C CA . GLN A 1 119 ? -7.894 17.184 4.704 1.00 96.88 119 GLN A CA 1
ATOM 944 C C . GLN A 1 119 ? -6.662 17.439 5.592 1.00 96.88 119 GLN A C 1
ATOM 946 O O . GLN A 1 119 ? -5.780 16.585 5.679 1.00 96.88 119 GLN A O 1
ATOM 951 N N . GLU A 1 120 ? -6.626 18.581 6.282 1.00 97.69 120 GLU A N 1
ATOM 952 C CA . GLU A 1 120 ? -5.543 18.952 7.197 1.00 97.69 120 GLU A CA 1
ATOM 953 C C . GLU A 1 120 ? -5.504 18.036 8.429 1.00 97.69 120 GLU A C 1
ATOM 955 O O . GLU A 1 120 ? -4.440 17.539 8.804 1.00 97.69 120 GLU A O 1
ATOM 960 N N . ASP A 1 121 ? -6.660 17.745 9.035 1.00 96.12 121 ASP A N 1
ATOM 961 C CA . ASP A 1 121 ? -6.749 16.845 10.190 1.00 96.12 121 ASP A CA 1
ATOM 962 C C . ASP A 1 121 ? -6.386 15.408 9.817 1.00 96.12 121 ASP A C 1
ATOM 964 O O . ASP A 1 121 ? -5.639 14.747 10.545 1.00 96.12 121 ASP A O 1
ATOM 968 N N . LEU A 1 122 ? -6.864 14.930 8.665 1.00 96.31 122 LEU A N 1
ATOM 969 C CA . LEU A 1 122 ? -6.521 13.613 8.143 1.00 96.31 122 LEU A CA 1
ATOM 970 C C . LEU A 1 122 ? -5.013 13.497 7.909 1.00 96.31 122 LEU A C 1
ATOM 972 O O . LEU A 1 122 ? -4.402 12.521 8.347 1.00 96.31 122 LEU A O 1
ATOM 976 N N . GLN A 1 123 ? -4.398 14.501 7.281 1.00 96.56 123 GLN A N 1
ATOM 977 C CA . GLN A 1 123 ? -2.953 14.541 7.065 1.00 96.56 123 GLN A CA 1
ATOM 978 C C . GLN A 1 123 ? -2.188 14.509 8.395 1.00 96.56 123 GLN A C 1
ATOM 980 O O . GLN A 1 123 ? -1.289 13.686 8.569 1.00 96.56 123 GLN A O 1
ATOM 985 N N . ASN A 1 124 ? -2.586 15.330 9.369 1.00 96.12 124 ASN A N 1
ATOM 986 C CA . ASN A 1 124 ? -1.964 15.368 10.694 1.00 96.12 124 ASN A CA 1
ATOM 987 C C . ASN A 1 124 ? -2.082 14.027 11.438 1.00 96.12 124 ASN A C 1
ATOM 989 O O . ASN A 1 124 ? -1.130 13.583 12.090 1.00 96.12 124 ASN A O 1
ATOM 993 N N . LEU A 1 125 ? -3.235 13.361 11.343 1.00 94.88 125 LEU A N 1
ATOM 994 C CA . LEU A 1 125 ? -3.462 12.050 11.948 1.00 94.88 125 LEU A CA 1
ATOM 995 C C . LEU A 1 125 ? -2.625 10.961 11.274 1.00 94.88 125 LEU A C 1
ATOM 997 O O . LEU A 1 125 ? -2.002 10.162 11.980 1.00 94.88 125 LEU A O 1
ATOM 1001 N N . VAL A 1 126 ? -2.558 10.951 9.940 1.00 95.94 126 VAL A N 1
ATOM 1002 C CA . VAL A 1 126 ? -1.711 10.028 9.167 1.00 95.94 126 VAL A CA 1
ATOM 1003 C C . VAL A 1 126 ? -0.239 10.225 9.524 1.00 95.94 126 VAL A C 1
ATOM 1005 O O . VAL A 1 126 ? 0.442 9.250 9.849 1.00 95.94 126 VAL A O 1
ATOM 1008 N N . ASP A 1 127 ? 0.242 11.468 9.566 1.00 95.94 127 ASP A N 1
ATOM 1009 C CA . ASP A 1 127 ? 1.623 11.791 9.933 1.00 95.94 127 ASP A CA 1
ATOM 1010 C C . ASP A 1 127 ? 1.949 11.356 11.363 1.00 95.94 127 ASP A C 1
ATOM 1012 O O . ASP A 1 127 ? 3.026 10.813 11.631 1.00 95.94 127 ASP A O 1
ATOM 1016 N N . LYS A 1 128 ? 1.018 11.562 12.300 1.00 93.56 128 LYS A N 1
ATOM 1017 C CA . LYS A 1 128 ? 1.174 11.126 13.689 1.00 93.56 128 LYS A CA 1
ATOM 1018 C C . LYS A 1 128 ? 1.225 9.603 13.790 1.00 93.56 128 LYS A C 1
ATOM 1020 O O . LYS A 1 128 ? 2.133 9.073 14.429 1.00 93.56 128 LYS A O 1
ATOM 1025 N N . ALA A 1 129 ? 0.298 8.898 13.140 1.00 93.31 129 ALA A N 1
ATOM 1026 C CA . ALA A 1 129 ? 0.275 7.439 13.114 1.00 93.31 129 ALA A CA 1
ATOM 1027 C C . ALA A 1 129 ? 1.554 6.869 12.482 1.00 93.31 129 ALA A C 1
ATOM 1029 O O . ALA A 1 129 ? 2.163 5.965 13.052 1.00 93.31 129 ALA A O 1
ATOM 1030 N N . GLY A 1 130 ? 2.015 7.442 11.367 1.00 93.81 130 GLY A N 1
ATOM 1031 C CA . GLY A 1 130 ? 3.250 7.047 10.691 1.00 93.81 130 GLY A CA 1
ATOM 1032 C C . GLY A 1 130 ? 4.503 7.286 11.538 1.00 93.81 130 GLY A C 1
ATOM 1033 O O . GLY A 1 130 ? 5.365 6.409 11.628 1.00 93.81 130 GLY A O 1
ATOM 1034 N N . LYS A 1 131 ? 4.600 8.434 12.224 1.00 94.88 131 LYS A N 1
ATOM 1035 C CA . LYS A 1 131 ? 5.710 8.727 13.151 1.00 94.88 131 LYS A CA 1
ATOM 1036 C C . LYS A 1 131 ? 5.754 7.738 14.315 1.00 94.88 131 LYS A C 1
ATOM 1038 O O . LYS A 1 131 ? 6.834 7.236 14.625 1.00 94.88 131 LYS A O 1
ATOM 1043 N N . THR A 1 132 ? 4.611 7.431 14.928 1.00 92.88 132 THR A N 1
ATOM 1044 C CA . THR A 1 132 ? 4.529 6.439 16.012 1.00 92.88 132 THR A CA 1
ATOM 1045 C C . THR A 1 132 ? 4.892 5.045 15.510 1.00 92.88 132 THR A C 1
ATOM 1047 O O . THR A 1 132 ? 5.767 4.408 16.090 1.00 92.88 132 THR A O 1
ATOM 1050 N N . ALA A 1 133 ? 4.315 4.608 14.386 1.00 93.50 133 ALA A N 1
ATOM 1051 C CA . ALA A 1 133 ? 4.619 3.319 13.769 1.00 93.50 133 ALA A CA 1
ATOM 1052 C C . ALA A 1 133 ? 6.112 3.161 13.451 1.00 93.50 133 ALA A C 1
ATOM 1054 O O . ALA A 1 133 ? 6.664 2.086 13.646 1.00 93.50 133 ALA A O 1
ATOM 1055 N N . ARG A 1 134 ? 6.784 4.231 13.006 1.00 94.12 134 ARG A N 1
ATOM 1056 C CA . ARG A 1 134 ? 8.223 4.215 12.717 1.00 94.12 134 ARG A CA 1
ATOM 1057 C C . ARG A 1 134 ? 9.089 4.135 13.977 1.00 94.12 134 ARG A C 1
ATOM 1059 O O . ARG A 1 134 ? 10.122 3.476 13.941 1.00 94.12 134 ARG A O 1
ATOM 1066 N N . ARG A 1 135 ? 8.725 4.842 15.052 1.00 95.06 135 ARG A N 1
ATOM 1067 C CA . ARG A 1 135 ? 9.531 4.910 16.286 1.00 95.06 135 ARG A CA 1
ATOM 1068 C C . ARG A 1 135 ? 9.358 3.674 17.164 1.00 95.06 135 ARG A C 1
ATOM 1070 O O . ARG A 1 135 ? 10.331 3.191 17.726 1.00 95.06 135 ARG A O 1
ATOM 1077 N N . THR A 1 136 ? 8.128 3.188 17.299 1.00 95.25 136 THR A N 1
ATOM 1078 C CA . THR A 1 136 ? 7.761 2.122 18.237 1.00 95.25 136 THR A CA 1
ATOM 1079 C C . THR A 1 136 ? 6.737 1.184 17.600 1.00 95.25 136 THR A C 1
ATOM 1081 O O . THR A 1 136 ? 5.569 1.144 17.993 1.00 95.25 136 THR A O 1
ATOM 1084 N N . VAL A 1 137 ? 7.190 0.410 16.604 1.00 94.94 137 VAL A N 1
ATOM 1085 C CA . VAL A 1 137 ? 6.367 -0.557 15.848 1.00 94.94 137 VAL A CA 1
ATOM 1086 C C . VAL A 1 137 ? 5.532 -1.428 16.789 1.00 94.94 137 VAL A C 1
ATOM 1088 O O . VAL A 1 137 ? 4.312 -1.483 16.646 1.00 94.94 137 VAL A O 1
ATOM 1091 N N . ASP A 1 138 ? 6.163 -2.037 17.795 1.00 95.62 138 ASP A N 1
ATOM 1092 C CA . ASP A 1 138 ? 5.495 -2.959 18.721 1.00 95.62 138 ASP A CA 1
ATOM 1093 C C . ASP A 1 138 ? 4.379 -2.278 19.520 1.00 95.62 138 ASP A C 1
ATOM 1095 O O . ASP A 1 138 ? 3.275 -2.812 19.647 1.00 95.62 138 ASP A O 1
ATOM 1099 N N . THR A 1 139 ? 4.634 -1.065 20.022 1.00 94.56 139 THR A N 1
ATOM 1100 C CA . THR A 1 139 ? 3.639 -0.274 20.756 1.00 94.56 139 THR A CA 1
ATOM 1101 C C . THR A 1 139 ? 2.490 0.144 19.849 1.00 94.56 139 THR A C 1
ATOM 1103 O O . THR A 1 139 ? 1.336 0.051 20.260 1.00 94.56 139 THR A O 1
ATOM 1106 N N . HIS A 1 140 ? 2.773 0.561 18.612 1.00 95.31 140 HIS A N 1
ATOM 1107 C CA . HIS A 1 140 ? 1.742 0.933 17.640 1.00 95.31 140 HIS A CA 1
ATOM 1108 C C . HIS A 1 140 ? 0.839 -0.249 17.291 1.00 95.31 140 HIS A C 1
ATOM 1110 O O . HIS A 1 140 ? -0.382 -0.122 17.354 1.00 95.31 140 HIS A O 1
ATOM 1116 N N . VAL A 1 141 ? 1.426 -1.413 16.992 1.00 95.81 141 VAL A N 1
ATOM 1117 C CA . VAL A 1 141 ? 0.683 -2.649 16.701 1.00 95.81 141 VAL A CA 1
ATOM 1118 C C . VAL A 1 141 ? -0.155 -3.061 17.907 1.00 95.81 141 VAL A C 1
ATOM 1120 O O . VAL A 1 141 ? -1.352 -3.320 17.769 1.00 95.81 141 VAL A O 1
ATOM 1123 N N . LYS A 1 142 ? 0.441 -3.062 19.105 1.00 95.06 142 LYS A N 1
ATOM 1124 C CA . LYS A 1 142 ? -0.274 -3.364 20.347 1.00 95.06 142 LYS A CA 1
ATOM 1125 C C . LYS A 1 142 ? -1.439 -2.403 20.553 1.00 95.06 142 LYS A C 1
ATOM 1127 O O . LYS A 1 142 ? -2.541 -2.860 20.832 1.00 95.06 142 LYS A O 1
ATOM 1132 N N . HIS A 1 143 ? -1.226 -1.099 20.392 1.00 92.94 143 HIS A N 1
ATOM 1133 C CA . HIS A 1 143 ? -2.267 -0.094 20.583 1.00 92.94 143 HIS A CA 1
ATOM 1134 C C . HIS A 1 143 ? -3.414 -0.285 19.581 1.00 92.94 143 HIS A C 1
ATOM 1136 O O . HIS A 1 143 ? -4.572 -0.398 19.987 1.00 92.94 143 HIS A O 1
ATOM 1142 N N . ALA A 1 144 ? -3.088 -0.425 18.293 1.00 94.38 144 ALA A N 1
ATOM 1143 C CA . ALA A 1 144 ? -4.050 -0.650 17.219 1.00 94.38 144 ALA A CA 1
ATOM 1144 C C . ALA A 1 144 ? -4.933 -1.885 17.467 1.00 94.38 144 ALA A C 1
ATOM 1146 O O . ALA A 1 144 ? -6.156 -1.812 17.337 1.00 94.38 144 ALA A O 1
ATOM 1147 N N . LEU A 1 145 ? -4.322 -3.006 17.865 1.00 94.81 145 LEU A N 1
ATOM 1148 C CA . LEU A 1 145 ? -5.018 -4.276 18.090 1.00 94.81 145 LEU A CA 1
ATOM 1149 C C . LEU A 1 145 ? -5.669 -4.385 19.474 1.00 94.81 145 LEU A C 1
ATOM 1151 O O . LEU A 1 145 ? -6.580 -5.187 19.655 1.00 94.81 145 LEU A O 1
ATOM 1155 N N . SER A 1 146 ? -5.244 -3.579 20.449 1.00 94.00 146 SER A N 1
ATOM 1156 C CA . SER A 1 146 ? -5.855 -3.546 21.784 1.00 94.00 146 SER A CA 1
ATOM 1157 C C . SER A 1 146 ? -7.216 -2.849 21.817 1.00 94.00 146 SER A C 1
ATOM 1159 O O . SER A 1 146 ? -7.959 -3.003 22.786 1.00 94.00 146 SER A O 1
ATOM 1161 N N . ASN A 1 147 ? -7.571 -2.108 20.762 1.00 93.81 147 ASN A N 1
ATOM 1162 C CA . ASN A 1 147 ? -8.894 -1.519 20.627 1.00 93.81 147 ASN A CA 1
ATOM 1163 C C . ASN A 1 147 ? -9.942 -2.637 20.403 1.00 93.81 147 ASN A C 1
ATOM 1165 O O . ASN A 1 147 ? -9.871 -3.343 19.391 1.00 93.81 147 ASN A O 1
ATOM 1169 N N . PRO A 1 148 ? -10.944 -2.797 21.295 1.00 93.88 148 PRO A N 1
ATOM 1170 C CA . PRO A 1 148 ? -11.945 -3.864 21.195 1.00 93.88 148 PRO A CA 1
ATOM 1171 C C . PRO A 1 148 ? -12.703 -3.858 19.870 1.00 93.88 148 PRO A C 1
ATOM 1173 O O . PRO A 1 148 ? -12.994 -4.918 19.310 1.00 93.88 148 PRO A O 1
ATOM 1176 N N . ARG A 1 149 ? -12.992 -2.661 19.347 1.00 93.94 149 ARG A N 1
ATOM 1177 C CA . ARG A 1 149 ? -13.716 -2.496 18.088 1.00 93.94 149 ARG A CA 1
ATOM 1178 C C . ARG A 1 149 ? -12.886 -3.022 16.923 1.00 93.94 149 ARG A C 1
ATOM 1180 O O . ARG A 1 149 ? -13.410 -3.783 16.113 1.00 93.94 149 ARG A O 1
ATOM 1187 N N . THR A 1 150 ? -11.593 -2.702 16.891 1.00 94.69 150 THR A N 1
ATOM 1188 C CA . THR A 1 150 ? -10.650 -3.234 15.900 1.00 94.69 150 THR A CA 1
ATOM 1189 C C . THR A 1 150 ? -10.565 -4.755 15.985 1.00 94.69 150 THR A C 1
ATOM 1191 O O . THR A 1 150 ? -10.821 -5.446 15.001 1.00 94.69 150 THR A O 1
ATOM 1194 N N . ALA A 1 151 ? -10.262 -5.291 17.170 1.00 94.56 151 ALA A N 1
ATOM 1195 C CA . ALA A 1 151 ? -10.045 -6.722 17.363 1.00 94.56 151 ALA A CA 1
ATOM 1196 C C . ALA A 1 151 ? -11.282 -7.560 17.005 1.00 94.56 151 ALA A C 1
ATOM 1198 O O . ALA A 1 151 ? -11.174 -8.576 16.315 1.00 94.56 151 ALA A O 1
ATOM 1199 N N . THR A 1 152 ? -12.472 -7.135 17.437 1.00 95.69 152 THR A N 1
ATOM 1200 C CA . THR A 1 152 ? -13.710 -7.873 17.147 1.00 95.69 152 THR A CA 1
ATOM 1201 C C . THR A 1 152 ? -14.173 -7.724 15.702 1.00 95.69 152 THR A C 1
ATOM 1203 O O . THR A 1 152 ? -14.690 -8.691 15.141 1.00 95.69 152 THR A O 1
ATOM 1206 N N . THR A 1 153 ? -13.916 -6.579 15.060 1.00 96.56 153 THR A N 1
ATOM 1207 C CA . THR A 1 153 ? -14.158 -6.411 13.619 1.00 96.56 153 THR A CA 1
ATOM 1208 C C . THR A 1 153 ? -13.253 -7.332 12.807 1.00 96.56 153 THR A C 1
ATOM 1210 O O . THR A 1 153 ? -13.755 -8.086 11.976 1.00 96.56 153 THR A O 1
ATOM 1213 N N . LEU A 1 154 ? -11.947 -7.357 13.104 1.00 95.00 154 LEU A N 1
ATOM 1214 C CA . LEU A 1 154 ? -11.000 -8.269 12.455 1.00 95.00 154 LEU A CA 1
ATOM 1215 C C . LEU A 1 154 ? -11.418 -9.727 12.648 1.00 95.00 154 LEU A C 1
ATOM 1217 O O . LEU A 1 154 ? -11.510 -10.469 11.678 1.00 95.00 154 LEU A O 1
ATOM 1221 N N . ARG A 1 155 ? -11.775 -10.127 13.874 1.00 95.25 155 ARG A N 1
ATOM 1222 C CA . ARG A 1 155 ? -12.275 -11.480 14.158 1.00 95.25 155 ARG A CA 1
ATOM 1223 C C . ARG A 1 155 ? -13.499 -11.835 13.309 1.00 95.25 155 ARG A C 1
ATOM 1225 O O . ARG A 1 155 ? -13.590 -12.956 12.813 1.00 95.25 155 ARG A O 1
ATOM 1232 N N . ARG A 1 156 ? -14.444 -10.904 13.145 1.00 97.38 156 ARG A N 1
ATOM 1233 C CA . ARG A 1 156 ? -15.643 -11.110 12.323 1.00 97.38 156 ARG A CA 1
ATOM 1234 C C . ARG A 1 156 ? -15.313 -11.204 10.835 1.00 97.38 156 ARG A C 1
ATOM 1236 O O . ARG A 1 156 ? -15.849 -12.087 10.176 1.00 97.38 156 ARG A O 1
ATOM 1243 N N . MET A 1 157 ? -14.421 -10.356 10.324 1.00 97.00 157 MET A N 1
ATOM 1244 C CA . MET A 1 157 ? -13.941 -10.430 8.939 1.00 97.00 157 MET A CA 1
ATOM 1245 C C . MET A 1 157 ? -13.218 -11.751 8.668 1.00 97.00 157 MET A C 1
ATOM 1247 O O . MET A 1 157 ? -13.512 -12.421 7.686 1.00 97.00 157 MET A O 1
ATOM 1251 N N . THR A 1 158 ? -12.342 -12.188 9.572 1.00 96.94 158 THR A N 1
ATOM 1252 C CA . THR A 1 158 ? -11.685 -13.495 9.467 1.00 96.94 158 THR A CA 1
ATOM 1253 C C . THR A 1 158 ? -12.704 -14.634 9.478 1.00 96.94 158 THR A C 1
ATOM 1255 O O . THR A 1 158 ? -12.571 -15.573 8.701 1.00 96.94 158 THR A O 1
ATOM 1258 N N . ALA A 1 159 ? -13.743 -14.565 10.314 1.00 96.94 159 ALA A N 1
ATOM 1259 C CA . ALA A 1 159 ? -14.816 -15.560 10.313 1.00 96.94 159 ALA A CA 1
ATOM 1260 C C . ALA A 1 159 ? -15.602 -15.576 8.987 1.00 96.94 159 ALA A C 1
ATOM 1262 O O . ALA A 1 159 ? -15.935 -16.655 8.503 1.00 96.94 159 ALA A O 1
ATOM 1263 N N . LEU A 1 160 ? -15.841 -14.406 8.381 1.00 97.62 160 LEU A N 1
ATOM 1264 C CA . LEU A 1 160 ? -16.454 -14.277 7.054 1.00 97.62 160 LEU A CA 1
ATOM 1265 C C . LEU A 1 160 ? -15.604 -14.948 5.967 1.00 97.62 160 LEU A C 1
ATOM 1267 O O . LEU A 1 160 ? -16.128 -15.766 5.218 1.00 97.62 160 LEU A O 1
ATOM 1271 N N . PHE A 1 161 ? -14.298 -14.663 5.912 1.00 96.31 161 PHE A N 1
ATOM 1272 C CA . PHE A 1 161 ? -13.392 -15.265 4.921 1.00 96.31 161 PHE A CA 1
ATOM 1273 C C . PHE A 1 161 ? -13.203 -16.777 5.101 1.00 96.31 161 PHE A C 1
ATOM 1275 O O . PHE A 1 161 ? -12.887 -17.471 4.142 1.00 96.31 161 PHE A O 1
ATOM 1282 N N . ASN A 1 162 ? -13.423 -17.291 6.313 1.00 95.94 162 ASN A N 1
ATOM 1283 C CA . ASN A 1 162 ? -13.399 -18.724 6.608 1.00 95.94 162 ASN A CA 1
ATOM 1284 C C . ASN A 1 162 ? -14.788 -19.382 6.536 1.00 95.94 162 ASN A C 1
ATOM 1286 O O . ASN A 1 162 ? -14.942 -20.512 6.994 1.00 95.94 162 ASN A O 1
ATOM 1290 N N . PHE A 1 163 ? -15.802 -18.684 6.009 1.00 95.69 163 PHE A N 1
ATOM 1291 C CA . PHE A 1 163 ? -17.168 -19.193 5.839 1.00 95.69 163 PHE A CA 1
ATOM 1292 C C . PHE A 1 163 ? -17.785 -19.775 7.123 1.00 95.69 163 PHE A C 1
ATOM 1294 O O . PHE A 1 163 ? -18.537 -20.750 7.091 1.00 95.69 163 PHE A O 1
ATOM 1301 N N . VAL A 1 164 ? -17.481 -19.181 8.281 1.00 97.19 164 VAL A N 1
ATOM 1302 C CA . VAL A 1 164 ? -18.054 -19.617 9.558 1.00 97.19 164 VAL A CA 1
ATOM 1303 C C . VAL A 1 164 ? -19.555 -19.278 9.567 1.00 97.19 164 VAL A C 1
ATOM 1305 O O . VAL A 1 164 ? -19.901 -18.103 9.437 1.00 97.19 164 VAL A O 1
ATOM 1308 N N . PRO A 1 165 ? -20.464 -20.254 9.773 1.00 96.75 165 PRO A N 1
ATOM 1309 C CA . PRO A 1 165 ? -21.910 -20.043 9.622 1.00 96.75 165 PRO A CA 1
ATOM 1310 C C . PRO A 1 165 ? -22.499 -19.066 10.650 1.00 96.75 165 PRO A C 1
ATOM 1312 O O . PRO A 1 165 ? -23.489 -18.392 10.380 1.00 96.75 165 PRO A O 1
ATOM 1315 N N . SER A 1 166 ? -21.882 -18.965 11.829 1.00 97.25 166 SER A N 1
ATOM 1316 C CA . SER A 1 166 ? -22.262 -18.014 12.874 1.00 97.25 166 SER A CA 1
ATOM 1317 C C . SER A 1 166 ? -21.147 -16.998 13.086 1.00 97.25 166 SER A C 1
ATOM 1319 O O . SER A 1 166 ? -20.113 -17.302 13.684 1.00 97.25 166 SER A O 1
ATOM 1321 N N . LEU A 1 167 ? -21.370 -15.767 12.630 1.00 96.69 167 LEU A N 1
ATOM 1322 C CA . LEU A 1 167 ? -20.381 -14.698 12.724 1.00 96.69 167 LEU A CA 1
ATOM 1323 C C . LEU A 1 167 ? -20.294 -14.133 14.150 1.00 96.69 167 LEU A C 1
ATOM 1325 O O . LEU A 1 167 ? -21.329 -13.804 14.738 1.00 96.69 167 LEU A O 1
ATOM 1329 N N . PRO A 1 168 ? -19.081 -13.942 14.703 1.00 96.69 168 PRO A N 1
ATOM 1330 C CA . PRO A 1 168 ? -18.926 -13.359 16.028 1.00 96.69 168 PRO A CA 1
ATOM 1331 C C . PRO A 1 168 ? -19.440 -11.905 16.045 1.00 96.69 168 PRO A C 1
ATOM 1333 O O . PRO A 1 168 ? -19.292 -11.179 15.050 1.00 96.69 168 PRO A O 1
ATOM 1336 N N . PRO A 1 169 ? -20.069 -11.454 17.147 1.00 96.50 169 PRO A N 1
ATOM 1337 C CA . PRO A 1 169 ? -20.537 -10.079 17.272 1.00 96.50 169 PRO A CA 1
ATOM 1338 C C . PRO A 1 169 ? -19.359 -9.102 17.378 1.00 96.50 169 PRO A C 1
ATOM 1340 O O . PRO A 1 169 ? -18.287 -9.449 17.876 1.00 96.50 169 PRO A O 1
ATOM 1343 N N . ILE A 1 170 ? -19.575 -7.866 16.927 1.00 96.31 170 ILE A N 1
ATOM 1344 C CA . ILE A 1 170 ? -18.639 -6.756 17.143 1.00 96.31 170 ILE A CA 1
ATOM 1345 C C . ILE A 1 170 ? -18.970 -6.140 18.502 1.00 96.31 170 ILE A C 1
ATOM 1347 O O . ILE A 1 170 ? -20.110 -5.734 18.727 1.00 96.31 170 ILE A O 1
ATOM 1351 N N . THR A 1 171 ? -17.994 -6.064 19.407 1.00 95.12 171 THR A N 1
ATOM 1352 C CA . THR A 1 171 ? -18.188 -5.509 20.754 1.00 95.12 171 THR A CA 1
ATOM 1353 C C . THR A 1 171 ? -17.411 -4.209 20.915 1.00 95.12 171 THR A C 1
ATOM 1355 O O . THR A 1 171 ? -16.226 -4.134 20.594 1.00 95.12 171 THR A O 1
ATOM 1358 N N . LEU A 1 172 ? -18.072 -3.180 21.449 1.00 93.00 172 LEU A N 1
ATOM 1359 C CA . LEU A 1 172 ? -17.456 -1.868 21.688 1.00 93.00 172 LEU A CA 1
ATOM 1360 C C . LEU A 1 172 ? -16.687 -1.806 23.014 1.00 93.00 172 LEU A C 1
ATOM 1362 O O . LEU A 1 172 ? -15.761 -1.012 23.164 1.00 93.00 172 LEU A O 1
ATOM 1366 N N . SER A 1 173 ? -17.069 -2.634 23.985 1.00 91.06 173 SER A N 1
ATOM 1367 C CA . SER A 1 173 ? -16.428 -2.716 25.295 1.00 91.06 173 SER A CA 1
ATOM 1368 C C . SER A 1 173 ? -15.432 -3.868 25.350 1.00 91.06 173 SER A C 1
ATOM 1370 O O . SER A 1 173 ? -15.717 -4.962 24.864 1.00 91.06 173 SER A O 1
ATOM 1372 N N . LEU A 1 174 ? -14.291 -3.635 26.003 1.00 83.81 174 LEU A N 1
ATOM 1373 C CA . LEU A 1 174 ? -13.370 -4.702 26.376 1.00 83.81 174 LEU A CA 1
ATOM 1374 C C . LEU A 1 174 ? -14.008 -5.492 27.524 1.00 83.81 174 LEU A C 1
ATOM 1376 O O . LEU A 1 174 ? -13.976 -5.053 28.674 1.00 83.81 174 LEU A O 1
ATOM 1380 N N . GLU A 1 175 ? -14.620 -6.633 27.223 1.00 84.69 175 GLU A N 1
ATOM 1381 C CA . GLU A 1 175 ? -14.954 -7.587 28.275 1.00 84.69 175 GLU A CA 1
ATOM 1382 C C . GLU A 1 175 ? -13.630 -8.108 28.839 1.00 84.69 175 GLU A C 1
ATOM 1384 O O . GLU A 1 175 ? -12.806 -8.675 28.116 1.00 84.69 175 GLU A O 1
ATOM 1389 N N . LYS A 1 176 ? -13.370 -7.832 30.121 1.00 84.94 176 LYS A N 1
ATOM 1390 C CA . LYS A 1 176 ? -12.164 -8.322 30.783 1.00 84.94 176 LYS A CA 1
ATOM 1391 C C . LYS A 1 176 ? -12.262 -9.843 30.818 1.00 84.94 176 LYS A C 1
ATOM 1393 O O . LYS A 1 176 ? -13.019 -10.386 31.617 1.00 84.94 176 LYS A O 1
ATOM 1398 N N . LEU A 1 177 ? -11.505 -10.508 29.947 1.00 77.38 177 LEU A N 1
ATOM 1399 C CA . LEU A 1 177 ? -11.376 -11.959 29.965 1.00 77.38 177 LEU A CA 1
ATOM 1400 C C . LEU A 1 177 ? -10.908 -12.377 31.360 1.00 77.38 177 LEU A C 1
ATOM 1402 O O . LEU A 1 177 ? -9.821 -12.006 31.807 1.00 77.38 177 LEU A O 1
ATOM 1406 N N . ASP A 1 178 ? -11.765 -13.110 32.062 1.00 82.50 178 ASP A N 1
ATOM 1407 C CA . ASP A 1 178 ? -11.469 -13.642 33.383 1.00 82.50 178 ASP A CA 1
ATOM 1408 C C . ASP A 1 178 ? -10.566 -14.874 33.237 1.00 82.50 178 ASP A C 1
ATOM 1410 O O . ASP A 1 178 ? -11.025 -16.014 33.256 1.00 82.50 178 ASP A O 1
ATOM 1414 N N . ILE A 1 179 ? -9.262 -14.632 33.056 1.00 86.50 179 ILE A N 1
ATOM 1415 C CA . ILE A 1 179 ? -8.230 -15.681 32.929 1.00 86.50 179 ILE A CA 1
ATOM 1416 C C . ILE A 1 179 ? -8.152 -16.538 34.208 1.00 86.50 179 ILE A C 1
ATOM 1418 O O . ILE A 1 179 ? -7.600 -17.634 34.188 1.00 86.50 179 ILE A O 1
ATOM 1422 N N . SER A 1 180 ? -8.724 -16.073 35.327 1.00 89.25 180 SER A N 1
ATOM 1423 C CA . SER A 1 180 ? -8.733 -16.840 36.574 1.00 89.25 180 SER A CA 1
ATOM 1424 C C . SER A 1 180 ? -9.610 -18.092 36.504 1.00 89.25 180 SER A C 1
ATOM 1426 O O . SER A 1 180 ? -9.413 -19.021 37.289 1.00 89.25 180 SER A O 1
ATOM 1428 N N . ARG A 1 181 ? -10.547 -18.164 35.549 1.00 81.50 181 ARG A N 1
ATOM 1429 C CA . ARG A 1 181 ? -11.356 -19.364 35.344 1.00 81.50 181 ARG A CA 1
ATOM 1430 C C . ARG A 1 181 ? -10.581 -20.345 34.465 1.00 81.50 181 ARG A C 1
ATOM 1432 O O . ARG A 1 181 ? -10.318 -20.018 33.306 1.00 81.50 181 ARG A O 1
ATOM 1439 N N . PRO A 1 182 ? -10.242 -21.551 34.963 1.00 82.56 182 PRO A N 1
ATOM 1440 C CA . PRO A 1 182 ? -9.664 -22.583 34.110 1.00 82.56 182 PRO A CA 1
ATOM 1441 C C . PRO A 1 182 ? -10.616 -22.821 32.939 1.00 82.56 182 PRO A C 1
ATOM 1443 O O . PRO A 1 182 ? -11.832 -22.830 33.143 1.00 82.56 182 PRO A O 1
ATOM 1446 N N . PHE A 1 183 ? -10.070 -22.963 31.726 1.00 76.69 183 PHE A N 1
ATOM 1447 C CA . PHE A 1 183 ? -10.842 -23.216 30.509 1.00 76.69 183 PHE A CA 1
ATOM 1448 C C . PHE A 1 183 ? -11.777 -24.403 30.752 1.00 76.69 183 PHE A C 1
ATOM 1450 O O . PHE A 1 183 ? -11.379 -25.564 30.660 1.00 76.69 183 PHE A O 1
ATOM 1457 N N . GLN A 1 184 ? -13.036 -24.115 31.076 1.00 75.06 184 GLN A N 1
ATOM 1458 C CA . GLN A 1 184 ? -14.064 -25.133 31.106 1.00 75.06 184 GLN A CA 1
ATOM 1459 C C . GLN A 1 184 ? -14.393 -25.395 29.648 1.00 75.06 184 GLN A C 1
ATOM 1461 O O . GLN A 1 184 ? -15.254 -24.735 29.063 1.00 75.06 184 GLN A O 1
ATOM 1466 N N . SER A 1 185 ? -13.651 -26.321 29.034 1.00 64.44 185 SER A N 1
ATOM 1467 C CA . SER A 1 185 ? -14.108 -26.932 27.798 1.00 64.44 185 SER A CA 1
ATOM 1468 C C . SER A 1 185 ? -15.480 -27.490 28.154 1.00 64.44 185 SER A C 1
ATOM 1470 O O . SER A 1 185 ? -15.585 -28.422 28.955 1.00 64.44 185 SER A O 1
ATOM 1472 N N . LYS A 1 186 ? -16.545 -26.866 27.652 1.00 60.00 186 LYS A N 1
ATOM 1473 C CA . LYS A 1 186 ? -17.873 -27.465 27.681 1.00 60.00 186 LYS A CA 1
ATOM 1474 C C . LYS A 1 186 ? -17.840 -28.639 26.703 1.00 60.00 186 LYS A C 1
ATOM 1476 O O . LYS A 1 186 ? -18.408 -28.579 25.619 1.00 60.00 186 LYS A O 1
ATOM 1481 N N . GLY A 1 187 ? -17.098 -29.681 27.069 1.00 57.31 187 GLY A N 1
ATOM 1482 C CA . GLY A 1 187 ? -17.301 -31.018 26.559 1.00 57.31 187 GLY A CA 1
ATOM 1483 C C . GLY A 1 187 ? -18.688 -31.440 27.018 1.00 57.31 187 GLY A C 1
ATOM 1484 O O . GLY A 1 187 ? -19.018 -31.316 28.196 1.00 57.31 187 GLY A O 1
ATOM 1485 N N . GLY A 1 188 ? -19.517 -31.865 26.075 1.00 50.53 188 GLY A N 1
ATOM 1486 C CA . GLY A 1 188 ? -20.862 -32.338 26.374 1.00 50.53 188 GLY A CA 1
ATOM 1487 C C . GLY A 1 188 ? -21.976 -31.452 25.834 1.00 50.53 188 GLY A C 1
ATOM 1488 O O . GLY A 1 188 ? -22.946 -31.186 26.538 1.00 50.53 188 GLY A O 1
ATOM 1489 N N . SER A 1 189 ? -21.925 -31.114 24.543 1.00 51.62 189 SER A N 1
ATOM 1490 C CA . SER A 1 189 ? -23.138 -31.367 23.763 1.00 51.62 189 SER A CA 1
ATOM 1491 C C . SER A 1 189 ? -23.318 -32.883 23.773 1.00 51.62 189 SER A C 1
ATOM 1493 O O . SER A 1 189 ? -22.690 -33.611 23.005 1.00 51.62 189 SER A O 1
ATOM 1495 N N . THR A 1 190 ? -24.082 -33.373 24.746 1.00 55.84 190 THR A N 1
ATOM 1496 C CA . THR A 1 190 ? -24.679 -34.698 24.677 1.00 55.84 190 THR A CA 1
ATOM 1497 C C . THR A 1 190 ? -25.636 -34.650 23.495 1.00 55.84 190 THR A C 1
ATOM 1499 O O . THR A 1 190 ? -26.803 -34.290 23.624 1.00 55.84 190 THR A O 1
ATOM 1502 N N . SER A 1 191 ? -25.092 -34.940 22.312 1.00 51.09 191 SER A N 1
ATOM 1503 C CA . SER A 1 191 ? -25.860 -35.337 21.143 1.00 51.09 191 SER A CA 1
ATOM 1504 C C . SER A 1 191 ? -26.668 -36.560 21.562 1.00 51.09 191 SER A C 1
ATOM 1506 O O . SER A 1 191 ? -26.165 -37.682 21.593 1.00 51.09 191 SER A O 1
ATOM 1508 N N . LYS A 1 192 ? -27.897 -36.317 22.017 1.00 59.28 192 LYS A N 1
ATOM 1509 C CA . LYS A 1 192 ? -28.908 -37.353 22.133 1.00 59.28 192 LYS A CA 1
ATOM 1510 C C . LYS A 1 192 ? -29.224 -37.799 20.712 1.00 59.28 192 LYS A C 1
ATOM 1512 O O . LYS A 1 192 ? -29.768 -37.019 19.939 1.00 59.28 192 LYS A O 1
ATOM 1517 N N . ASP A 1 193 ? -28.841 -39.034 20.416 1.00 52.91 193 ASP A N 1
ATOM 1518 C CA . ASP A 1 193 ? -29.485 -39.925 19.455 1.00 52.91 193 ASP A CA 1
ATOM 1519 C C . ASP A 1 193 ? -29.946 -39.286 18.134 1.00 52.91 193 ASP A C 1
ATOM 1521 O O . ASP A 1 193 ? -31.137 -39.097 17.898 1.00 52.91 193 ASP A O 1
ATOM 1525 N N . VAL A 1 194 ? -29.012 -39.072 17.204 1.00 55.25 194 VAL A N 1
ATOM 1526 C CA . VAL A 1 194 ? -29.338 -39.208 15.775 1.00 55.25 194 VAL A CA 1
ATOM 1527 C C . VAL A 1 194 ? -28.867 -40.589 15.351 1.00 55.25 194 VAL A C 1
ATOM 1529 O O . VAL A 1 194 ? -27.735 -40.807 14.921 1.00 55.25 194 VAL A O 1
ATOM 1532 N N . LYS A 1 195 ? -29.748 -41.559 15.581 1.00 61.69 195 LYS A N 1
ATOM 1533 C CA . LYS A 1 195 ? -29.590 -42.940 15.150 1.00 61.69 195 LYS A CA 1
ATOM 1534 C C . LYS A 1 195 ? -29.973 -43.014 13.671 1.00 61.69 195 LYS A C 1
ATOM 1536 O O . LYS A 1 195 ? -31.141 -42.860 13.336 1.00 61.69 195 LYS A O 1
ATOM 1541 N N . GLY A 1 196 ? -28.984 -43.286 12.825 1.00 61.16 196 GLY A N 1
ATOM 1542 C CA . GLY A 1 196 ? -29.177 -43.723 11.442 1.00 61.16 196 GLY A CA 1
ATOM 1543 C C . GLY A 1 196 ? -28.977 -42.628 10.399 1.00 61.16 196 GLY A C 1
ATOM 1544 O O . GLY A 1 196 ? -29.841 -41.786 10.203 1.00 61.16 196 GLY A O 1
ATOM 1545 N N . ILE A 1 197 ? -27.851 -42.682 9.691 1.00 55.16 197 ILE A N 1
ATOM 1546 C CA . ILE A 1 197 ? -27.793 -43.190 8.314 1.00 55.16 197 ILE A CA 1
ATOM 1547 C C . ILE A 1 197 ? -26.330 -43.543 8.032 1.00 55.16 197 ILE A C 1
ATOM 1549 O O . ILE A 1 197 ? -25.409 -42.752 8.218 1.00 55.16 197 ILE A O 1
ATOM 1553 N N . THR A 1 198 ? -26.163 -44.808 7.688 1.00 56.66 198 THR A N 1
ATOM 1554 C CA . THR A 1 198 ? -24.942 -45.494 7.292 1.00 56.66 198 THR A CA 1
ATOM 1555 C C . THR A 1 198 ? -24.590 -45.132 5.843 1.00 56.66 198 THR A C 1
ATOM 1557 O O . THR A 1 198 ? -25.492 -44.847 5.062 1.00 56.66 198 THR A O 1
ATOM 1560 N N . GLU A 1 199 ? -23.300 -45.270 5.509 1.00 52.72 199 GLU A N 1
ATOM 1561 C CA . GLU A 1 199 ? -22.701 -45.288 4.156 1.00 52.72 199 GLU A CA 1
ATOM 1562 C C . GLU A 1 199 ? -22.515 -43.903 3.511 1.00 52.72 199 GLU A C 1
ATOM 1564 O O . GLU A 1 199 ? -23.421 -43.089 3.454 1.00 52.72 199 GLU A O 1
ATOM 1569 N N . GLY A 1 200 ? -21.361 -43.500 2.991 1.00 51.94 200 GLY A N 1
ATOM 1570 C CA . GLY A 1 200 ? -20.083 -44.145 2.717 1.00 51.94 200 GLY A CA 1
ATOM 1571 C C . GLY A 1 200 ? -19.340 -43.151 1.820 1.00 51.94 200 GLY A C 1
ATOM 1572 O O . GLY A 1 200 ? -19.754 -42.914 0.691 1.00 51.94 200 GLY A O 1
ATOM 1573 N N . GLY A 1 201 ? -18.317 -42.480 2.345 1.00 45.81 201 GLY A N 1
ATOM 1574 C CA . GLY A 1 201 ? -17.662 -41.368 1.654 1.00 45.81 201 GLY A CA 1
ATOM 1575 C C . GLY A 1 201 ? -16.264 -41.140 2.201 1.00 45.81 201 GLY A C 1
ATOM 1576 O O . GLY A 1 201 ? -16.030 -40.222 2.981 1.00 45.81 201 GLY A O 1
ATOM 1577 N N . GLU A 1 202 ? -15.355 -42.033 1.823 1.00 45.44 202 GLU A N 1
ATOM 1578 C CA . GLU A 1 202 ? -13.918 -41.964 2.078 1.00 45.44 202 GLU A CA 1
ATOM 1579 C C . GLU A 1 202 ? -13.337 -40.707 1.402 1.00 45.44 202 GLU A C 1
ATOM 1581 O O . GLU A 1 202 ? -12.901 -40.735 0.252 1.00 45.44 202 GLU A O 1
ATOM 1586 N N . LEU A 1 203 ? -13.343 -39.569 2.103 1.00 48.31 203 LEU A N 1
ATOM 1587 C CA . LEU A 1 203 ? -12.562 -38.400 1.701 1.00 48.31 203 LEU A CA 1
ATOM 1588 C C . LEU A 1 203 ? -11.085 -38.686 1.990 1.00 48.31 203 LEU A C 1
ATOM 1590 O O . LEU A 1 203 ? -10.550 -38.357 3.050 1.00 48.31 203 LEU A O 1
ATOM 1594 N N . ARG A 1 204 ? -10.430 -39.322 1.014 1.00 44.81 204 ARG A N 1
ATOM 1595 C CA . ARG A 1 204 ? -8.972 -39.366 0.884 1.00 44.81 204 ARG A CA 1
ATOM 1596 C C . ARG A 1 204 ? -8.443 -37.937 0.811 1.00 44.81 204 ARG A C 1
ATOM 1598 O O . ARG A 1 204 ? -8.447 -37.315 -0.249 1.00 44.81 204 ARG A O 1
ATOM 1605 N N . TYR A 1 205 ? -7.937 -37.431 1.928 1.00 48.91 205 TYR A N 1
ATOM 1606 C CA . TYR A 1 205 ? -6.969 -36.345 1.893 1.00 48.91 205 TYR A CA 1
ATOM 1607 C C . TYR A 1 205 ? -5.706 -36.888 1.225 1.00 48.91 205 TYR A C 1
ATOM 1609 O O . TYR A 1 205 ? -4.960 -37.672 1.810 1.00 48.91 205 TYR A O 1
ATOM 1617 N N . ALA A 1 206 ? -5.500 -36.516 -0.038 1.00 46.88 206 ALA A N 1
ATOM 1618 C CA . ALA A 1 206 ? -4.258 -36.771 -0.742 1.00 46.88 206 ALA A CA 1
ATOM 1619 C C . ALA A 1 206 ? -3.128 -36.046 0.002 1.00 46.88 206 ALA A C 1
ATOM 1621 O O . ALA A 1 206 ? -2.958 -34.831 -0.108 1.00 46.88 206 ALA A O 1
ATOM 1622 N N . HIS A 1 207 ? -2.361 -36.799 0.787 1.00 41.72 207 HIS A N 1
ATOM 1623 C CA . HIS A 1 207 ? -1.044 -36.382 1.229 1.00 41.72 207 HIS A CA 1
ATOM 1624 C C . HIS A 1 207 ? -0.168 -36.239 -0.017 1.00 41.72 207 HIS A C 1
ATOM 1626 O O . HIS A 1 207 ? 0.352 -37.217 -0.546 1.00 41.72 207 HIS A O 1
ATOM 1632 N N . SER A 1 208 ? -0.035 -35.006 -0.502 1.00 41.47 208 SER A N 1
ATOM 1633 C CA . SER A 1 208 ? 0.996 -34.626 -1.461 1.00 41.47 208 SER A CA 1
ATOM 1634 C C . SER A 1 208 ? 2.350 -34.710 -0.758 1.00 41.47 208 SER A C 1
ATOM 1636 O O . SER A 1 208 ? 2.823 -33.742 -0.167 1.00 41.47 208 SER A O 1
ATOM 1638 N N . THR A 1 209 ? 2.955 -35.895 -0.777 1.00 41.34 209 THR A N 1
ATOM 1639 C CA . THR A 1 209 ? 4.370 -36.103 -0.471 1.00 41.34 209 THR A CA 1
ATOM 1640 C C . THR A 1 209 ? 5.195 -35.470 -1.583 1.00 41.34 209 THR A C 1
ATOM 1642 O O . THR A 1 209 ? 5.408 -36.074 -2.633 1.00 41.34 209 THR A O 1
ATOM 1645 N N . THR A 1 210 ? 5.638 -34.237 -1.370 1.00 48.16 210 THR A N 1
ATOM 1646 C CA . THR A 1 210 ? 6.734 -33.648 -2.137 1.00 48.16 210 THR A CA 1
ATOM 1647 C C . THR A 1 210 ? 8.044 -34.342 -1.741 1.00 48.16 210 THR A C 1
ATOM 1649 O O . THR A 1 210 ? 8.319 -34.487 -0.546 1.00 48.16 210 THR A O 1
ATOM 1652 N N . PRO A 1 211 ? 8.854 -34.818 -2.703 1.00 54.69 211 PRO A N 1
ATOM 1653 C CA . PRO A 1 211 ? 10.153 -35.399 -2.404 1.00 54.69 211 PRO A CA 1
ATOM 1654 C C . PRO A 1 211 ? 11.120 -34.306 -1.939 1.00 54.69 211 PRO A C 1
ATOM 1656 O O . PRO A 1 211 ? 11.243 -33.248 -2.554 1.00 54.69 211 PRO A O 1
ATOM 1659 N N . ALA A 1 212 ? 11.782 -34.583 -0.818 1.00 43.25 212 ALA A N 1
ATOM 1660 C CA . ALA A 1 212 ? 12.846 -33.777 -0.252 1.00 43.25 212 ALA A CA 1
ATOM 1661 C C . ALA A 1 212 ? 14.054 -33.773 -1.198 1.00 43.25 212 ALA A C 1
ATOM 1663 O O . ALA A 1 212 ? 14.722 -34.795 -1.359 1.00 43.25 212 ALA A O 1
ATOM 1664 N N . GLU A 1 213 ? 14.328 -32.622 -1.807 1.00 49.69 213 GLU A N 1
ATOM 1665 C CA . GLU A 1 213 ? 15.564 -32.384 -2.542 1.00 49.69 213 GLU A CA 1
ATOM 1666 C C . GLU A 1 213 ? 16.623 -31.775 -1.614 1.00 49.69 213 GLU A C 1
ATOM 1668 O O . GLU A 1 213 ? 16.347 -30.970 -0.722 1.00 49.69 213 GLU A O 1
ATOM 1673 N N . SER A 1 214 ? 17.831 -32.290 -1.802 1.00 51.03 214 SER A N 1
ATOM 1674 C CA . SER A 1 214 ? 19.000 -32.227 -0.940 1.00 51.03 214 SER A CA 1
ATOM 1675 C C . SER A 1 214 ? 19.459 -30.806 -0.601 1.00 51.03 214 SER A C 1
ATOM 1677 O O . SER A 1 214 ? 19.603 -29.943 -1.461 1.00 51.03 214 SER A O 1
ATOM 1679 N N . ALA A 1 215 ? 19.758 -30.598 0.681 1.00 43.09 215 ALA A N 1
ATOM 1680 C CA . ALA A 1 215 ? 20.358 -29.387 1.211 1.00 43.09 215 ALA A CA 1
ATOM 1681 C C . ALA A 1 215 ? 21.859 -29.317 0.875 1.00 43.09 215 ALA A C 1
ATOM 1683 O O . ALA A 1 215 ? 22.668 -29.999 1.506 1.00 43.09 215 ALA A O 1
ATOM 1684 N N . GLU A 1 216 ? 22.250 -28.427 -0.040 1.00 46.09 216 GLU A N 1
ATOM 1685 C CA . GLU A 1 216 ? 23.618 -27.905 -0.084 1.00 46.09 216 GLU A CA 1
ATOM 1686 C C . GLU A 1 216 ? 23.745 -26.685 0.833 1.00 46.09 216 GLU A C 1
ATOM 1688 O O . GLU A 1 216 ? 23.094 -25.649 0.691 1.00 46.09 216 GLU A O 1
ATOM 1693 N N . LYS A 1 217 ? 24.586 -26.857 1.851 1.00 40.03 217 LYS A N 1
ATOM 1694 C CA . LYS A 1 217 ? 24.841 -25.919 2.936 1.00 40.03 217 LYS A CA 1
ATOM 1695 C C . LYS A 1 217 ? 26.026 -25.029 2.562 1.00 40.03 217 LYS A C 1
ATOM 1697 O O . LYS A 1 217 ? 27.157 -25.329 2.936 1.00 40.03 217 LYS A O 1
ATOM 1702 N N . THR A 1 218 ? 25.783 -23.915 1.877 1.00 42.44 218 THR A N 1
ATOM 1703 C CA . T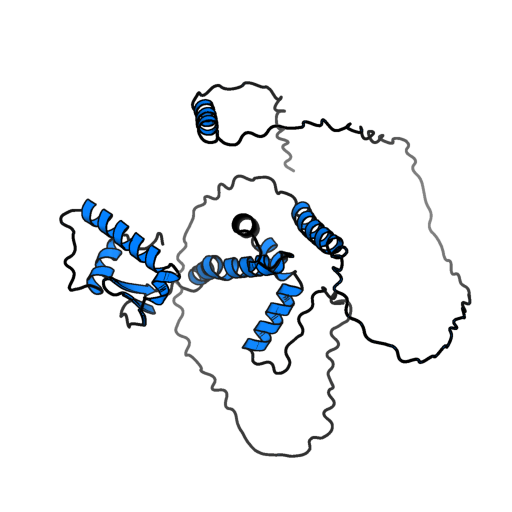HR A 1 218 ? 26.808 -22.877 1.677 1.00 42.44 218 THR A CA 1
ATOM 1704 C C . THR A 1 218 ? 26.693 -21.819 2.770 1.00 42.44 218 THR A C 1
ATOM 1706 O O . THR A 1 218 ? 25.810 -20.963 2.769 1.00 42.44 218 THR A O 1
ATOM 1709 N N . VAL A 1 219 ? 27.602 -21.895 3.742 1.00 40.28 219 VAL A N 1
ATOM 1710 C CA . VAL A 1 219 ? 27.803 -20.872 4.772 1.00 40.28 219 VAL A CA 1
ATOM 1711 C C . VAL A 1 219 ? 28.569 -19.710 4.140 1.00 40.28 219 VAL A C 1
ATOM 1713 O O . VAL A 1 219 ? 29.781 -19.789 3.971 1.00 40.28 219 VAL A O 1
ATOM 1716 N N . LEU A 1 220 ? 27.871 -18.626 3.800 1.00 41.12 220 LEU A N 1
ATOM 1717 C CA . LEU A 1 220 ? 28.494 -17.340 3.486 1.00 41.12 220 LEU A CA 1
ATOM 1718 C C . LEU A 1 220 ? 28.261 -16.378 4.649 1.00 41.12 220 LEU A C 1
ATOM 1720 O O . LEU A 1 220 ? 27.165 -15.868 4.877 1.00 41.12 220 LEU A O 1
ATOM 1724 N N . ALA A 1 221 ? 29.332 -16.175 5.411 1.00 42.25 221 ALA A N 1
ATOM 1725 C CA . ALA A 1 221 ? 29.445 -15.138 6.415 1.00 42.25 221 ALA A CA 1
ATOM 1726 C C . ALA A 1 221 ? 29.466 -13.763 5.728 1.00 42.25 221 ALA A C 1
ATOM 1728 O O . ALA A 1 221 ? 30.420 -13.441 5.026 1.00 42.25 221 ALA A O 1
ATOM 1729 N N . SER A 1 222 ? 28.441 -12.936 5.955 1.00 38.78 222 SER A N 1
ATOM 1730 C CA . SER A 1 222 ? 28.503 -11.504 5.648 1.00 38.78 222 SER A CA 1
ATOM 1731 C C . SER A 1 222 ? 28.697 -10.712 6.941 1.00 38.78 222 SER A C 1
ATOM 1733 O O . SER A 1 222 ? 27.787 -10.600 7.766 1.00 38.78 222 SER A O 1
ATOM 1735 N N . GLN A 1 223 ? 29.903 -10.179 7.110 1.00 39.56 223 GLN A N 1
ATOM 1736 C CA . GLN A 1 223 ? 30.263 -9.208 8.136 1.00 39.56 223 GLN A CA 1
ATOM 1737 C C . GLN A 1 223 ? 29.889 -7.781 7.684 1.00 39.56 223 GLN A C 1
ATOM 1739 O O . GLN A 1 223 ? 30.413 -7.333 6.673 1.00 39.56 223 GLN A O 1
ATOM 1744 N N . GLY A 1 224 ? 29.050 -7.098 8.484 1.00 37.44 224 GLY A N 1
ATOM 1745 C CA . GLY A 1 224 ? 28.979 -5.634 8.738 1.00 37.44 224 GLY A CA 1
ATOM 1746 C C . GLY A 1 224 ? 28.773 -4.645 7.571 1.00 37.44 224 GLY A C 1
ATOM 1747 O O . GLY A 1 224 ? 28.761 -5.056 6.416 1.00 37.44 224 GLY A O 1
ATOM 1748 N N . PRO A 1 225 ? 28.654 -3.317 7.829 1.00 50.72 225 PRO A N 1
ATOM 1749 C CA . PRO A 1 225 ? 28.464 -2.557 9.084 1.00 50.72 225 PRO A CA 1
ATOM 1750 C C . PRO A 1 225 ? 27.065 -1.864 9.117 1.00 50.72 225 PRO A C 1
ATOM 1752 O O . PRO A 1 225 ? 26.394 -1.760 8.101 1.00 50.72 225 PRO A O 1
ATOM 1755 N N . GLY A 1 226 ? 26.466 -1.432 10.232 1.00 44.78 226 GLY A N 1
ATOM 1756 C CA . GLY A 1 226 ? 27.015 -0.608 11.309 1.00 44.78 226 GLY A CA 1
ATOM 1757 C C . GLY A 1 226 ? 26.822 0.879 10.975 1.00 44.78 226 GLY A C 1
ATOM 1758 O O . GLY A 1 226 ? 27.733 1.494 10.434 1.00 44.78 226 GLY A O 1
ATOM 1759 N N . GLY A 1 227 ? 25.645 1.447 11.271 1.00 38.25 227 GLY A N 1
ATOM 1760 C CA . GLY A 1 227 ? 25.360 2.861 11.004 1.00 38.25 227 GLY A CA 1
ATOM 1761 C C . GLY A 1 227 ? 23.945 3.302 11.377 1.00 38.25 227 GLY A C 1
ATOM 1762 O O . GLY A 1 227 ? 23.221 3.785 10.515 1.00 38.25 227 GLY A O 1
ATOM 1763 N N . ASP A 1 228 ? 23.548 3.132 12.640 1.00 39.00 228 ASP A N 1
ATOM 1764 C CA . ASP A 1 228 ? 22.348 3.781 13.179 1.00 39.00 228 ASP A CA 1
ATOM 1765 C C . ASP A 1 228 ? 22.790 4.954 14.063 1.00 39.00 228 ASP A C 1
ATOM 1767 O O . ASP A 1 228 ? 23.243 4.778 15.193 1.00 39.00 228 ASP A O 1
ATOM 1771 N N . SER A 1 229 ? 22.753 6.157 13.490 1.00 56.44 229 SER A N 1
ATOM 1772 C CA . SER A 1 229 ? 22.928 7.421 14.209 1.00 56.44 229 SER A CA 1
ATOM 1773 C C . SER A 1 229 ? 21.550 8.060 14.343 1.00 56.44 229 SER A C 1
ATOM 1775 O O . SER A 1 229 ? 21.182 8.990 13.623 1.00 56.44 229 SER A O 1
ATOM 1777 N N . GLY A 1 230 ? 20.742 7.470 15.220 1.00 42.59 230 GLY A N 1
ATOM 1778 C CA . GLY A 1 230 ? 19.448 7.990 15.628 1.00 42.59 230 GLY A CA 1
ATOM 1779 C C . GLY A 1 230 ? 19.631 8.968 16.780 1.00 42.59 230 GLY A C 1
ATOM 1780 O O . GLY A 1 230 ? 19.899 8.569 17.907 1.00 42.59 230 GLY A O 1
ATOM 1781 N N . SER A 1 231 ? 19.479 10.258 16.491 1.00 49.31 231 SER A N 1
ATOM 1782 C CA . SER A 1 231 ? 19.341 11.306 17.500 1.00 49.31 231 SER A CA 1
ATOM 1783 C C . SER A 1 231 ? 18.134 10.998 18.392 1.00 49.31 231 SER A C 1
ATOM 1785 O O . SER A 1 231 ? 16.988 11.148 17.963 1.00 49.31 231 SER A O 1
ATOM 1787 N N . GLU A 1 232 ? 18.393 10.586 19.632 1.00 43.19 232 GLU A N 1
ATOM 1788 C CA . GLU A 1 232 ? 17.393 10.478 20.693 1.00 43.19 232 GLU A CA 1
ATOM 1789 C C . GLU A 1 232 ? 16.709 11.839 20.872 1.00 43.19 232 GLU A C 1
ATOM 1791 O O . GLU A 1 232 ? 17.320 12.831 21.266 1.00 43.19 232 GLU A O 1
ATOM 1796 N N . THR A 1 233 ? 15.430 11.900 20.510 1.00 45.62 233 THR A N 1
ATOM 1797 C CA . THR A 1 233 ? 14.534 12.981 20.924 1.00 45.62 233 THR A CA 1
ATOM 1798 C C . THR A 1 233 ? 13.659 12.386 22.012 1.00 45.62 233 THR A C 1
ATOM 1800 O O . THR A 1 233 ? 13.122 11.294 21.819 1.00 45.62 233 THR A O 1
ATOM 1803 N N . GLU A 1 234 ? 13.581 13.063 23.155 1.00 47.78 234 GLU A N 1
ATOM 1804 C CA . GLU A 1 234 ? 12.917 12.551 24.352 1.00 47.78 234 GLU A CA 1
ATOM 1805 C C . GLU A 1 234 ? 11.488 12.052 24.067 1.00 47.78 234 GLU A C 1
ATOM 1807 O O . GLU A 1 234 ? 10.769 12.657 23.264 1.00 47.78 234 GLU A O 1
ATOM 1812 N N . PRO A 1 235 ? 11.064 10.937 24.690 1.00 41.75 235 PRO A N 1
ATOM 1813 C CA . PRO A 1 235 ? 9.735 10.387 24.491 1.00 41.75 235 PRO A CA 1
ATOM 1814 C C . PRO A 1 235 ? 8.685 11.348 25.058 1.00 41.75 235 PRO A C 1
ATOM 1816 O O . PRO A 1 235 ? 8.552 11.496 26.273 1.00 41.75 235 PRO A O 1
ATOM 1819 N N . GLU A 1 236 ? 7.899 11.970 24.179 1.00 48.12 236 GLU A N 1
ATOM 1820 C CA . GLU A 1 236 ? 6.596 12.514 24.564 1.00 48.12 236 GLU A CA 1
ATOM 1821 C C . GLU A 1 236 ? 5.786 11.367 25.182 1.00 48.12 236 GLU A C 1
ATOM 1823 O O . GLU A 1 236 ? 5.570 10.320 24.564 1.00 48.12 236 GLU A O 1
ATOM 1828 N N . SER A 1 237 ? 5.454 11.525 26.463 1.00 52.69 237 SER A N 1
ATOM 1829 C CA . SER A 1 237 ? 4.936 10.457 27.314 1.00 52.69 237 SER A CA 1
ATOM 1830 C C . SER A 1 237 ? 3.660 9.834 26.740 1.00 52.69 237 SER A C 1
ATOM 1832 O O . SER A 1 237 ? 2.745 10.543 26.325 1.00 52.69 237 SER A O 1
ATOM 1834 N N . GLU A 1 238 ? 3.559 8.507 26.802 1.00 53.28 238 GLU A N 1
ATOM 1835 C CA . GLU A 1 238 ? 2.373 7.700 26.460 1.00 53.28 238 GLU A CA 1
ATOM 1836 C C . GLU A 1 238 ? 1.071 8.224 27.112 1.00 53.28 238 GLU A C 1
ATOM 1838 O O . GLU A 1 238 ? -0.024 8.096 26.557 1.00 53.28 238 GLU A O 1
ATOM 1843 N N . GLU A 1 239 ? 1.192 8.908 28.255 1.00 63.09 239 GLU A N 1
ATOM 1844 C CA . GLU A 1 239 ? 0.086 9.591 28.928 1.00 63.09 239 GLU A CA 1
ATOM 1845 C C . GLU A 1 239 ? -0.554 10.705 28.093 1.00 63.09 239 GLU A C 1
ATOM 1847 O O . GLU A 1 239 ? -1.753 10.943 28.222 1.00 63.09 239 GLU A O 1
ATOM 1852 N N . GLU A 1 240 ? 0.197 11.396 27.237 1.00 66.00 240 GLU A N 1
ATOM 1853 C CA . GLU A 1 240 ? -0.334 12.485 26.417 1.00 66.00 240 GLU A CA 1
ATOM 1854 C C . GLU A 1 240 ? -1.259 11.952 25.321 1.00 66.00 240 GLU A C 1
ATOM 1856 O O . GLU A 1 240 ? -2.333 12.504 25.077 1.00 66.00 240 GLU A O 1
ATOM 1861 N N . PHE A 1 241 ? -0.919 10.802 24.740 1.00 54.25 241 PHE A N 1
ATOM 1862 C CA . PHE A 1 241 ? -1.781 10.133 23.773 1.00 54.25 241 PHE A CA 1
ATOM 1863 C C . PHE A 1 241 ? -3.070 9.607 24.425 1.00 54.25 241 PHE A C 1
ATOM 1865 O O . PHE A 1 241 ? -4.168 9.840 23.912 1.00 54.25 241 PHE A O 1
ATOM 1872 N N . ALA A 1 242 ? -2.959 8.989 25.606 1.00 66.75 242 ALA A N 1
ATOM 1873 C CA . ALA A 1 242 ? -4.119 8.564 26.389 1.00 66.75 242 ALA A CA 1
ATOM 1874 C C . ALA A 1 242 ? -5.004 9.753 26.817 1.00 66.75 242 ALA A C 1
ATOM 1876 O O . ALA A 1 242 ? -6.232 9.640 26.828 1.00 66.75 242 ALA A O 1
ATOM 1877 N N . ARG A 1 243 ? -4.406 10.915 27.121 1.00 70.56 243 ARG A N 1
ATOM 1878 C CA . ARG A 1 243 ? -5.138 12.156 27.424 1.00 70.56 243 ARG A CA 1
ATOM 1879 C C . ARG A 1 243 ? -5.880 12.694 26.206 1.00 70.56 243 ARG A C 1
ATOM 1881 O O . ARG A 1 243 ? -7.043 13.054 26.355 1.00 70.56 243 ARG A O 1
ATOM 1888 N N . VAL A 1 244 ? -5.272 12.704 25.019 1.00 63.22 244 VAL A N 1
ATOM 1889 C CA . VAL A 1 244 ? -5.938 13.159 23.783 1.00 63.22 244 VAL A CA 1
ATOM 1890 C C . VAL A 1 244 ? -7.149 12.279 23.451 1.00 63.22 244 VAL A C 1
ATOM 1892 O O . VAL A 1 244 ? -8.234 12.809 23.213 1.00 63.22 244 VAL A O 1
ATOM 1895 N N . LEU A 1 245 ? -7.015 10.950 23.532 1.00 58.75 245 LEU A N 1
ATOM 1896 C CA . LEU A 1 245 ? -8.140 10.024 23.325 1.00 58.75 245 LEU A CA 1
ATOM 1897 C C . LEU A 1 245 ? -9.252 10.206 24.368 1.00 58.75 245 LEU A C 1
ATOM 1899 O O . LEU A 1 245 ? -10.440 10.159 24.042 1.00 58.75 245 LEU A O 1
ATOM 1903 N N . ARG A 1 246 ? -8.883 10.445 25.630 1.00 71.69 246 ARG A N 1
ATOM 1904 C CA . ARG A 1 246 ? -9.853 10.671 26.703 1.00 71.69 246 ARG A CA 1
ATOM 1905 C C . ARG A 1 246 ? -10.591 12.006 26.547 1.00 71.69 246 ARG A C 1
ATOM 1907 O O . ARG A 1 246 ? -11.804 12.039 26.737 1.00 71.69 246 ARG A O 1
ATOM 1914 N N . LEU A 1 247 ? -9.900 13.069 26.134 1.00 69.38 247 LEU A N 1
ATOM 1915 C CA . LEU A 1 247 ? -10.500 14.382 25.871 1.00 69.38 247 LEU A CA 1
ATOM 1916 C C . LEU A 1 247 ? -11.451 14.359 24.666 1.00 69.38 247 LEU A C 1
ATOM 1918 O O . LEU A 1 247 ? -12.512 14.980 24.718 1.00 69.38 247 LEU A O 1
ATOM 1922 N N . ALA A 1 248 ? -11.122 13.609 23.610 1.00 58.53 248 ALA A N 1
ATOM 1923 C CA . ALA A 1 248 ? -12.024 13.410 22.473 1.00 58.53 248 ALA A CA 1
ATOM 1924 C C . ALA A 1 248 ? -13.324 12.700 22.899 1.00 58.53 248 ALA A C 1
ATOM 1926 O O . ALA A 1 248 ? -14.422 13.118 22.530 1.00 58.53 248 ALA A O 1
ATOM 1927 N N . ARG A 1 249 ? -13.217 11.682 23.764 1.00 66.00 249 ARG A N 1
ATOM 1928 C CA . ARG A 1 249 ? -14.374 10.954 24.307 1.00 66.00 249 ARG A CA 1
ATOM 1929 C C . ARG A 1 249 ? -15.246 11.811 25.233 1.00 66.00 249 ARG A C 1
ATOM 1931 O O . ARG A 1 249 ? -16.468 11.682 25.201 1.00 66.00 249 ARG A O 1
ATOM 1938 N N . GLU A 1 250 ? -14.645 12.688 26.037 1.00 71.12 250 GLU A N 1
ATOM 1939 C CA . GLU A 1 250 ? -15.378 13.617 26.912 1.00 71.12 250 GLU A CA 1
ATOM 1940 C C . GLU A 1 250 ? -16.114 14.709 26.104 1.00 71.12 250 GLU A C 1
ATOM 1942 O O . GLU A 1 250 ? -17.250 15.049 26.441 1.00 71.12 250 GLU A O 1
ATOM 1947 N N . LYS A 1 251 ? -15.549 15.192 24.984 1.00 65.75 251 LYS A N 1
ATOM 1948 C CA . LYS A 1 251 ? -16.242 16.129 24.074 1.00 65.75 251 LYS A CA 1
ATOM 1949 C C . LYS A 1 251 ? -17.446 15.502 23.363 1.00 65.75 251 LYS A C 1
ATOM 1951 O O . LYS A 1 251 ? -18.490 16.147 23.283 1.00 65.75 251 LYS A O 1
ATOM 1956 N N . ALA A 1 252 ? -17.342 14.250 22.915 1.00 60.56 252 ALA A N 1
ATOM 1957 C CA . ALA A 1 252 ? -18.460 13.545 22.281 1.00 60.56 252 ALA A CA 1
ATOM 1958 C C . ALA A 1 252 ? -19.644 13.326 23.247 1.00 60.56 252 ALA A C 1
ATOM 1960 O O . ALA A 1 252 ? -20.802 13.418 22.848 1.00 60.56 252 ALA A O 1
ATOM 1961 N N . ALA A 1 253 ? -19.371 13.110 24.539 1.00 66.06 253 ALA A N 1
ATOM 1962 C CA . ALA A 1 253 ? -20.414 12.977 25.559 1.00 66.06 253 ALA A CA 1
ATOM 1963 C C . ALA A 1 253 ? -21.093 14.316 25.919 1.00 66.06 253 ALA A C 1
ATOM 1965 O O . ALA A 1 253 ? -22.255 14.325 26.322 1.00 66.06 253 ALA A O 1
ATOM 1966 N N . ALA A 1 254 ? -20.396 15.446 25.761 1.00 65.56 254 ALA A N 1
ATOM 1967 C CA . ALA A 1 254 ? -20.916 16.773 26.097 1.00 65.56 254 ALA A CA 1
ATOM 1968 C C . ALA A 1 254 ? -21.726 17.438 24.962 1.00 65.56 254 ALA A C 1
ATOM 1970 O O . ALA A 1 254 ? -22.510 18.349 25.227 1.00 65.56 254 ALA A O 1
ATOM 1971 N N . GLY A 1 255 ? -21.572 16.991 23.709 1.00 49.50 255 GLY A N 1
ATOM 1972 C CA . GLY A 1 255 ? -22.230 17.587 22.535 1.00 49.50 255 GLY A CA 1
ATOM 1973 C C . GLY A 1 255 ? -23.686 17.161 22.286 1.00 49.50 255 GLY A C 1
ATOM 1974 O O . GLY A 1 255 ? -24.381 17.805 21.508 1.00 49.50 255 GLY A O 1
ATOM 1975 N N . SER A 1 256 ? -24.192 16.119 22.954 1.00 45.69 256 SER A N 1
ATOM 1976 C CA . SER A 1 256 ? -25.485 15.490 22.615 1.00 45.69 256 SER A CA 1
ATOM 1977 C C . SER A 1 256 ? -26.717 16.062 23.350 1.00 45.69 256 SER A C 1
ATOM 1979 O O . SER A 1 256 ? -27.742 15.385 23.436 1.00 45.69 256 SER A O 1
ATOM 1981 N N . ALA A 1 257 ? -26.653 17.281 23.901 1.00 53.53 257 ALA A N 1
ATOM 1982 C CA . ALA A 1 257 ? -27.730 17.840 24.739 1.00 53.53 257 ALA A CA 1
ATOM 1983 C C . ALA A 1 257 ? -28.379 19.141 24.225 1.00 53.53 257 ALA A C 1
ATOM 1985 O O . ALA A 1 257 ? -29.166 19.751 24.948 1.00 53.53 257 ALA A O 1
ATOM 1986 N N . LYS A 1 258 ? -28.092 19.600 23.000 1.00 53.09 258 LYS A N 1
ATOM 1987 C CA . LYS A 1 258 ? -28.715 20.826 22.470 1.00 53.09 258 LYS A CA 1
ATOM 1988 C C . LYS A 1 258 ? -28.888 20.786 20.950 1.00 53.09 258 LYS A C 1
ATOM 1990 O O . LYS A 1 258 ? -28.086 21.340 20.210 1.00 53.09 258 LYS A O 1
ATOM 1995 N N . SER A 1 259 ? -29.980 20.189 20.483 1.00 44.97 259 SER A N 1
ATOM 1996 C CA . SER A 1 259 ? -30.641 20.684 19.274 1.00 44.97 259 SER A CA 1
ATOM 1997 C C . SER A 1 259 ? -32.133 20.828 19.553 1.00 44.97 259 SER A C 1
ATOM 1999 O O . SER A 1 259 ? -32.827 19.915 19.998 1.00 44.97 259 SER A O 1
ATOM 2001 N N . THR A 1 260 ? -32.560 22.076 19.431 1.00 41.81 260 THR A N 1
ATOM 2002 C CA . THR A 1 260 ? -33.863 22.603 19.798 1.00 41.81 260 THR A CA 1
ATOM 2003 C C . THR A 1 260 ? -34.823 22.394 18.637 1.00 41.81 260 THR A C 1
ATOM 2005 O O . THR A 1 260 ? -34.502 22.692 17.489 1.00 41.81 260 THR A O 1
ATOM 2008 N N . ALA A 1 261 ? -36.011 21.901 18.970 1.00 39.56 261 ALA A N 1
ATOM 2009 C CA . ALA A 1 261 ? -37.159 21.791 18.091 1.00 39.56 261 ALA A CA 1
ATOM 2010 C C . ALA A 1 261 ? -37.512 23.141 17.441 1.00 39.56 261 ALA A C 1
ATOM 2012 O O . ALA A 1 261 ? -37.645 24.149 18.134 1.00 39.56 261 ALA A O 1
ATOM 2013 N N . THR A 1 262 ? -37.735 23.135 16.125 1.00 44.09 262 THR A N 1
ATOM 2014 C CA . THR A 1 262 ? -38.507 24.182 15.445 1.00 44.09 262 THR A CA 1
ATOM 2015 C C . THR A 1 262 ? -39.869 23.595 15.097 1.00 44.09 262 THR A C 1
ATOM 2017 O O . THR A 1 262 ? -39.973 22.612 14.369 1.00 44.09 262 THR A O 1
ATOM 2020 N N . SER A 1 263 ? -40.902 24.168 15.704 1.00 42.59 263 SER A N 1
ATOM 2021 C CA . SER A 1 263 ? -42.311 23.812 15.577 1.00 42.59 263 SER A CA 1
ATOM 2022 C C . SER A 1 263 ? -42.898 24.269 14.241 1.00 42.59 263 SE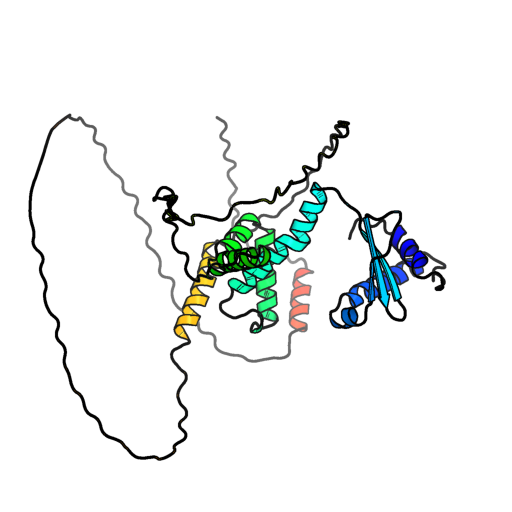R A C 1
ATOM 2024 O O . SER A 1 263 ? -42.832 25.458 13.931 1.00 42.59 263 SER A O 1
ATOM 2026 N N . ILE A 1 264 ? -43.578 23.371 13.528 1.00 46.25 264 ILE A N 1
ATOM 2027 C CA . ILE A 1 264 ? -44.649 23.731 12.593 1.00 46.25 264 ILE A CA 1
ATOM 2028 C C . ILE A 1 264 ? -45.916 23.032 13.078 1.00 46.25 264 ILE A C 1
ATOM 2030 O O . ILE A 1 264 ? -45.930 21.832 13.347 1.00 46.25 264 ILE A O 1
ATOM 2034 N N . ALA A 1 265 ? -46.938 23.851 13.287 1.00 50.78 265 ALA A N 1
ATOM 2035 C CA . ALA A 1 265 ? -48.239 23.492 13.807 1.00 50.78 265 ALA A CA 1
ATOM 2036 C C . ALA A 1 265 ? -49.082 22.791 12.742 1.00 50.78 265 ALA A C 1
ATOM 2038 O O . ALA A 1 265 ? -49.186 23.302 11.633 1.00 50.78 265 ALA A O 1
ATOM 2039 N N . GLU A 1 266 ? -49.791 21.728 13.120 1.00 45.59 266 GLU A N 1
ATOM 2040 C CA . GLU A 1 266 ? -51.081 21.422 12.511 1.00 45.59 266 GLU A CA 1
ATOM 2041 C C . GLU A 1 266 ? -52.023 20.716 13.493 1.00 45.59 266 GLU A C 1
ATOM 2043 O O . GLU A 1 266 ? -51.620 19.976 14.390 1.00 45.59 266 GLU A O 1
ATOM 2048 N N . ARG A 1 267 ? -53.297 21.087 13.362 1.00 48.06 267 ARG A N 1
ATOM 2049 C CA . ARG A 1 267 ? -54.439 20.793 14.231 1.00 48.06 267 ARG A CA 1
ATOM 2050 C C . ARG A 1 267 ? -54.913 19.345 14.084 1.00 48.06 267 ARG A C 1
ATOM 2052 O O . ARG A 1 267 ? -55.001 18.850 12.970 1.00 48.06 267 ARG A O 1
ATOM 2059 N N . GLY A 1 268 ? -55.418 18.758 15.174 1.00 39.06 268 GLY A N 1
ATOM 2060 C CA . GLY A 1 268 ? -56.303 17.589 15.088 1.00 39.06 268 GLY A CA 1
ATOM 2061 C C . GLY A 1 268 ? -56.550 16.853 16.408 1.00 39.06 268 GLY A C 1
ATOM 2062 O O . GLY A 1 268 ? -55.824 15.927 16.718 1.00 39.06 268 GLY A O 1
ATOM 2063 N N . SER A 1 269 ? -57.564 17.319 17.146 1.00 44.56 269 SER A N 1
ATOM 2064 C CA . SER A 1 269 ? -58.517 16.682 18.088 1.00 44.56 269 SER A CA 1
ATOM 2065 C C . SER A 1 269 ? -58.318 15.287 18.750 1.00 44.56 269 SER A C 1
ATOM 2067 O O . SER A 1 269 ? -57.596 14.429 18.260 1.00 44.56 269 SER A O 1
ATOM 2069 N N . PRO A 1 270 ? -59.019 15.038 19.886 1.00 52.78 270 PRO A N 1
ATOM 2070 C CA . PRO A 1 270 ? -58.561 14.180 20.981 1.00 52.78 270 PRO A CA 1
ATOM 2071 C C . PRO A 1 270 ? -59.299 12.835 21.094 1.00 52.78 270 PRO A C 1
ATOM 2073 O O . PRO A 1 270 ? -60.480 12.742 20.768 1.00 52.78 270 PRO A O 1
ATOM 2076 N N . VAL A 1 271 ? -58.653 11.827 21.696 1.00 43.72 271 VAL A N 1
ATOM 2077 C CA . VAL A 1 271 ? -59.341 10.667 22.292 1.00 43.72 271 VAL A CA 1
ATOM 2078 C C . VAL A 1 271 ? -58.740 10.333 23.661 1.00 43.72 271 VAL A C 1
ATOM 2080 O O . VAL A 1 271 ? -57.528 10.297 23.854 1.00 43.72 271 VAL A O 1
ATOM 2083 N N . GLN A 1 272 ? -59.657 10.154 24.610 1.00 40.75 272 GLN A N 1
ATOM 2084 C CA . GLN A 1 272 ? -59.499 9.859 26.031 1.00 40.75 272 GLN A CA 1
ATOM 2085 C C . GLN A 1 272 ? -58.977 8.438 26.322 1.00 40.75 272 GLN A C 1
ATOM 2087 O O . GLN A 1 272 ? -59.226 7.508 25.563 1.00 40.75 272 GLN A O 1
ATOM 2092 N N . GLY A 1 273 ? -58.390 8.268 27.514 1.00 38.31 273 GLY A N 1
ATOM 2093 C CA . GLY A 1 273 ? -58.169 6.980 28.198 1.00 38.31 273 GLY A CA 1
ATOM 2094 C C . GLY A 1 273 ? -56.878 7.029 29.023 1.00 38.31 273 GLY A C 1
ATOM 2095 O O . GLY A 1 273 ? -55.799 6.903 28.471 1.00 38.31 273 GLY A O 1
ATOM 2096 N N . SER A 1 274 ? -56.856 7.468 30.286 1.00 41.34 274 SER A N 1
ATOM 2097 C CA . SER A 1 274 ? -57.377 6.843 31.518 1.00 41.34 274 SER A CA 1
ATOM 2098 C C . SER A 1 274 ? -56.796 5.456 31.842 1.00 41.34 274 SER A C 1
ATOM 2100 O O . SER A 1 274 ? -57.329 4.455 31.386 1.00 41.34 274 SER A O 1
ATOM 2102 N N . SER A 1 275 ? -55.748 5.428 32.682 1.00 46.19 275 SER A N 1
ATOM 2103 C CA . SER A 1 275 ? -55.492 4.463 33.786 1.00 46.19 275 SER A CA 1
ATOM 2104 C C . SER A 1 275 ? -54.086 4.751 34.354 1.00 46.19 275 SER A C 1
ATOM 2106 O O . SER A 1 275 ? -53.093 4.533 33.671 1.00 46.19 275 SER A O 1
ATOM 2108 N N . ARG A 1 276 ? -53.885 5.467 35.470 1.00 41.62 276 ARG A N 1
ATOM 2109 C CA . ARG A 1 276 ? -54.001 5.035 36.883 1.00 41.62 276 ARG A CA 1
ATOM 2110 C C . ARG A 1 276 ? -53.519 3.600 37.148 1.00 41.62 276 ARG A C 1
ATOM 2112 O O . ARG A 1 276 ? -54.256 2.681 36.832 1.00 41.62 276 ARG A O 1
ATOM 2119 N N . GLN A 1 277 ? -52.360 3.470 37.814 1.00 43.16 277 GLN A N 1
ATOM 2120 C CA . GLN A 1 277 ? -52.040 2.575 38.958 1.00 43.16 277 GLN A CA 1
ATOM 2121 C C . GLN A 1 277 ? -50.503 2.511 39.129 1.00 43.16 277 GLN A C 1
ATOM 2123 O O . GLN A 1 277 ? -49.783 2.132 38.220 1.00 43.16 277 GLN A O 1
ATOM 2128 N N . SER A 1 278 ? -49.926 3.216 40.107 1.00 45.09 278 SER A N 1
ATOM 2129 C CA . SER A 1 278 ? -49.665 2.815 41.507 1.00 45.09 278 SER A CA 1
ATOM 2130 C C . SER A 1 278 ? -48.392 1.970 41.707 1.00 45.09 278 SER A C 1
ATOM 2132 O O . SER A 1 278 ? -48.343 0.794 41.369 1.00 45.09 278 SER A O 1
ATOM 2134 N N . LYS A 1 279 ? -47.399 2.609 42.348 1.00 47.19 279 LYS A N 1
ATOM 2135 C CA . LYS A 1 279 ? -46.326 2.022 43.183 1.00 47.19 279 LYS A CA 1
ATOM 2136 C C . LYS A 1 279 ? -46.914 1.007 44.197 1.00 47.19 279 LYS A C 1
ATOM 2138 O O . LYS A 1 279 ? -48.074 1.196 44.568 1.00 47.19 279 LYS A O 1
ATOM 2143 N N . PRO A 1 280 ? -46.152 0.010 44.706 1.00 51.69 280 PRO A N 1
ATOM 2144 C CA . PRO A 1 280 ? -45.205 0.248 45.815 1.00 51.69 280 PRO A CA 1
ATOM 2145 C C . PRO A 1 280 ? -43.915 -0.613 45.829 1.00 51.69 280 PRO A C 1
ATOM 2147 O O . PRO A 1 280 ? -43.888 -1.756 45.393 1.00 51.69 280 PRO A O 1
ATOM 2150 N N . ALA A 1 281 ? -42.854 -0.043 46.415 1.00 41.72 281 ALA A N 1
ATOM 2151 C CA . ALA A 1 281 ? -41.814 -0.763 47.172 1.00 41.72 281 ALA A CA 1
ATOM 2152 C C . ALA A 1 281 ? -42.322 -0.941 48.625 1.00 41.72 281 ALA A C 1
ATOM 2154 O O . ALA A 1 281 ? -43.177 -0.134 49.012 1.00 41.72 281 ALA A O 1
ATOM 2155 N N . PRO A 1 282 ? -41.847 -1.901 49.456 1.00 56.28 282 PRO A N 1
ATOM 2156 C CA . PRO A 1 282 ? -40.568 -1.749 50.187 1.00 56.28 282 PRO A CA 1
ATOM 2157 C C . PRO A 1 282 ? -39.927 -3.087 50.675 1.00 56.28 282 PRO A C 1
ATOM 2159 O O . PRO A 1 282 ? -40.338 -4.157 50.248 1.00 56.28 282 PRO A O 1
ATOM 2162 N N . SER A 1 283 ? -38.986 -2.981 51.638 1.00 36.91 283 SER A N 1
ATOM 2163 C CA . SER A 1 283 ? -38.355 -4.019 52.500 1.00 36.91 283 SER A CA 1
ATOM 2164 C C . SER A 1 283 ? -37.027 -4.570 51.953 1.00 36.91 283 SER A C 1
ATOM 2166 O O . SER A 1 283 ? -37.006 -5.219 50.920 1.00 36.91 283 SER A O 1
ATOM 2168 N N . ALA A 1 284 ? -35.831 -4.258 52.476 1.00 47.47 284 ALA A N 1
ATOM 2169 C CA . ALA A 1 284 ? -35.303 -4.151 53.849 1.00 47.47 284 ALA A CA 1
ATOM 2170 C C . ALA A 1 284 ? -35.341 -5.476 54.623 1.00 47.47 284 ALA A C 1
ATOM 2172 O O . ALA A 1 284 ? -36.397 -5.839 55.130 1.00 47.47 284 ALA A O 1
ATOM 2173 N N . SER A 1 285 ? -34.184 -6.144 54.740 1.00 44.34 285 SER A N 1
ATOM 2174 C CA . SER A 1 285 ? -33.814 -7.074 55.825 1.00 44.34 285 SER A CA 1
ATOM 2175 C C . SER A 1 285 ? -32.318 -7.416 55.746 1.00 44.34 285 SER A C 1
ATOM 2177 O O . SER A 1 285 ? -31.885 -8.144 54.857 1.00 44.34 285 SER A O 1
ATOM 2179 N N . ALA A 1 286 ? -31.536 -6.889 56.688 1.00 43.44 286 ALA A N 1
ATOM 2180 C CA . ALA A 1 286 ? -30.308 -7.521 57.169 1.00 43.44 286 ALA A CA 1
ATOM 2181 C C . ALA A 1 286 ? -30.685 -8.484 58.311 1.00 43.44 286 ALA A C 1
ATOM 2183 O O . ALA A 1 286 ? -31.714 -8.268 58.957 1.00 43.44 286 ALA A O 1
ATOM 2184 N N . PRO A 1 287 ? -29.848 -9.487 58.620 1.00 56.97 287 PRO A N 1
ATOM 2185 C CA . PRO A 1 287 ? -29.309 -9.492 59.976 1.00 56.97 287 PRO A CA 1
ATOM 2186 C C . PRO A 1 287 ? -27.842 -9.924 60.093 1.00 56.97 287 PRO A C 1
ATOM 2188 O O . PRO A 1 287 ? -27.269 -10.625 59.263 1.00 56.97 287 PRO A O 1
ATOM 2191 N N . GLN A 1 288 ? -27.278 -9.448 61.200 1.00 45.28 288 GLN A N 1
ATOM 2192 C CA . GLN A 1 288 ? -26.005 -9.787 61.822 1.00 45.28 288 GLN A CA 1
ATOM 2193 C C . GLN A 1 288 ? -25.938 -11.257 62.251 1.00 45.28 288 GLN A C 1
ATOM 2195 O O . GLN A 1 288 ? -26.971 -11.823 62.592 1.00 45.28 288 GLN A O 1
ATOM 2200 N N . GLN A 1 289 ? -24.715 -11.791 62.359 1.00 40.16 289 GLN A N 1
ATOM 2201 C CA . GLN A 1 289 ? -24.190 -12.684 63.416 1.00 40.16 289 GLN A CA 1
ATOM 2202 C C . GLN A 1 289 ? -22.804 -13.204 62.956 1.00 40.16 289 GLN A C 1
ATOM 2204 O O . GLN A 1 289 ? -22.608 -13.344 61.756 1.00 40.16 289 GLN A O 1
ATOM 2209 N N . THR A 1 290 ? -21.763 -13.556 63.723 1.00 34.19 290 THR A N 1
ATOM 2210 C CA . THR A 1 290 ? -21.254 -13.429 65.113 1.00 34.19 290 THR A CA 1
ATOM 2211 C C . THR A 1 290 ? -20.053 -14.398 65.189 1.00 34.19 290 THR A C 1
ATOM 2213 O O . THR A 1 290 ? -20.204 -15.519 64.718 1.00 34.19 290 THR A O 1
ATOM 2216 N N . GLY A 1 291 ? -18.944 -14.031 65.859 1.00 35.22 291 GLY A N 1
ATOM 2217 C CA . GLY A 1 291 ? -17.931 -14.960 66.435 1.00 35.22 291 GLY A CA 1
ATOM 2218 C C . GLY A 1 291 ? -17.030 -15.715 65.434 1.00 35.22 291 GLY A C 1
ATOM 2219 O O . GLY A 1 291 ? -17.445 -16.003 64.329 1.00 35.22 291 GLY A O 1
ATOM 2220 N N . SER A 1 292 ? -15.778 -16.118 65.684 1.00 38.97 292 SER A N 1
ATOM 2221 C CA . SER A 1 292 ? -14.913 -16.239 66.877 1.00 38.97 292 SER A CA 1
ATOM 2222 C C . SER A 1 292 ? -13.470 -16.447 66.346 1.00 38.97 292 SER A C 1
ATOM 2224 O O . SER A 1 292 ? -13.299 -17.138 65.352 1.00 38.97 292 SER A O 1
ATOM 2226 N N . ARG A 1 293 ? -12.424 -15.738 66.790 1.00 36.88 293 ARG A N 1
ATOM 2227 C CA . ARG A 1 293 ? -11.501 -16.015 67.921 1.00 36.88 293 ARG A CA 1
ATOM 2228 C C . ARG A 1 293 ? -10.723 -17.357 67.891 1.00 36.88 293 ARG A C 1
ATOM 2230 O O . ARG A 1 293 ? -11.256 -18.367 68.323 1.00 36.88 293 ARG A O 1
ATOM 2237 N N . ALA A 1 294 ? -9.422 -17.279 67.572 1.00 44.97 294 ALA A N 1
ATOM 2238 C CA . ALA A 1 294 ? -8.257 -18.007 68.143 1.00 44.97 294 ALA A CA 1
ATOM 2239 C C . ALA A 1 294 ? -6.994 -17.321 67.553 1.00 44.97 294 ALA A C 1
ATOM 2241 O O . ALA A 1 294 ? -6.969 -17.113 66.348 1.00 44.97 294 ALA A O 1
ATOM 2242 N N . LYS A 1 295 ? -5.995 -16.730 68.232 1.00 43.81 295 LYS A N 1
ATOM 2243 C CA . LYS A 1 295 ? -5.201 -16.930 69.468 1.00 43.81 295 LYS A CA 1
ATOM 2244 C C . LYS A 1 295 ? -4.248 -18.135 69.437 1.00 43.81 295 LYS A C 1
ATOM 2246 O O . LYS A 1 295 ? -4.716 -19.226 69.713 1.00 43.81 295 LYS A O 1
ATOM 2251 N N . THR A 1 296 ? -2.946 -17.850 69.238 1.00 36.41 296 THR A N 1
ATOM 2252 C CA . THR A 1 296 ? -1.727 -18.409 69.904 1.00 36.41 296 THR A CA 1
ATOM 2253 C C . THR A 1 296 ? -0.469 -17.766 69.266 1.00 36.41 296 THR A C 1
ATOM 2255 O O . THR A 1 296 ? -0.350 -17.821 68.049 1.00 36.41 296 THR A O 1
ATOM 2258 N N . THR A 1 297 ? 0.265 -16.869 69.960 1.00 35.69 297 THR A N 1
ATOM 2259 C CA . THR A 1 297 ? 1.556 -17.075 70.705 1.00 35.69 297 THR A CA 1
ATOM 2260 C C . THR A 1 297 ? 2.753 -17.359 69.778 1.00 35.69 297 THR A C 1
ATOM 2262 O O . THR A 1 297 ? 2.603 -18.165 68.877 1.00 35.69 297 THR A O 1
ATOM 2265 N N . SER A 1 298 ? 3.979 -16.838 69.904 1.00 36.88 298 SER A N 1
ATOM 2266 C CA . SER A 1 298 ? 4.722 -15.994 70.866 1.00 36.88 298 SER A CA 1
ATOM 2267 C C . SER A 1 298 ? 6.181 -15.900 70.350 1.00 36.88 298 SER A C 1
ATOM 2269 O O . SER A 1 298 ? 6.596 -16.797 69.621 1.00 36.88 298 SER A O 1
ATOM 2271 N N . GLY A 1 299 ? 6.964 -14.897 70.771 1.00 34.69 299 GLY A N 1
ATOM 2272 C CA . GLY A 1 299 ? 8.428 -14.825 70.565 1.00 34.69 299 GLY A CA 1
ATOM 2273 C C . GLY A 1 299 ? 8.860 -13.445 70.054 1.00 34.69 299 GLY A C 1
ATOM 2274 O O . GLY A 1 299 ? 8.802 -13.203 68.857 1.00 34.69 299 GLY A O 1
ATOM 2275 N N . GLU A 1 300 ? 8.965 -12.415 70.892 1.00 38.72 300 GLU A N 1
ATOM 2276 C CA . GLU A 1 300 ? 10.045 -12.112 71.852 1.00 38.72 300 GLU A CA 1
ATOM 2277 C C . GLU A 1 300 ? 11.251 -11.404 71.193 1.00 38.72 300 GLU A C 1
ATOM 2279 O O . GLU A 1 300 ? 11.884 -11.893 70.263 1.00 38.72 300 GLU A O 1
ATOM 2284 N N . SER A 1 301 ? 11.445 -10.174 71.668 1.00 42.47 301 SER A N 1
ATOM 2285 C CA . SER A 1 301 ? 12.377 -9.097 71.298 1.00 42.47 301 SER A CA 1
ATOM 2286 C C . SER A 1 301 ? 13.836 -9.414 71.739 1.00 42.47 301 SER A C 1
ATOM 2288 O O . SER A 1 301 ? 14.005 -10.434 72.405 1.00 42.47 301 SER A O 1
ATOM 2290 N N . PRO A 1 302 ? 14.894 -8.590 71.472 1.00 54.69 302 PRO A N 1
ATOM 2291 C CA . PRO A 1 302 ? 14.961 -7.177 71.888 1.00 54.69 302 PRO A CA 1
ATOM 2292 C C . PRO A 1 302 ? 15.757 -6.177 71.007 1.00 54.69 302 PRO A C 1
ATOM 2294 O O . PRO A 1 302 ? 16.682 -6.508 70.278 1.00 54.69 302 PRO A O 1
ATOM 2297 N N . SER A 1 303 ? 15.355 -4.912 71.175 1.00 42.97 303 SER A N 1
ATOM 2298 C CA . SER A 1 303 ? 16.143 -3.665 71.233 1.00 42.97 303 SER A CA 1
ATOM 2299 C C . SER A 1 303 ? 17.293 -3.392 70.247 1.00 42.97 303 SER A C 1
ATOM 2301 O O . SER A 1 303 ? 18.370 -3.965 70.367 1.00 42.97 303 SER A O 1
ATOM 2303 N N . SER A 1 304 ? 17.172 -2.284 69.510 1.00 44.22 304 SER A N 1
ATOM 2304 C CA . SER A 1 304 ? 18.023 -1.110 69.766 1.00 44.22 304 SER A CA 1
ATOM 2305 C C . SER A 1 304 ? 17.412 0.147 69.149 1.00 44.22 304 SER A C 1
ATOM 2307 O O . SER A 1 304 ? 17.066 0.181 67.970 1.00 44.22 304 SER A O 1
ATOM 2309 N N . SER A 1 305 ? 17.276 1.161 69.991 1.00 43.91 305 SER A N 1
ATOM 2310 C CA . SER A 1 305 ? 16.949 2.546 69.684 1.00 43.91 305 SER A CA 1
ATOM 2311 C C . SER A 1 305 ? 17.903 3.137 68.645 1.00 43.91 305 SER A C 1
ATOM 2313 O O . SER A 1 305 ? 19.105 2.947 68.785 1.00 43.91 305 SER A O 1
ATOM 2315 N N . ASP A 1 306 ? 17.397 3.929 67.697 1.00 40.97 306 ASP A N 1
ATOM 2316 C CA . ASP A 1 306 ? 18.073 5.188 67.391 1.00 40.97 306 ASP A CA 1
ATOM 2317 C C . ASP A 1 306 ? 17.152 6.225 66.754 1.00 40.97 306 ASP A C 1
ATOM 2319 O O . ASP A 1 306 ? 16.150 5.923 66.099 1.00 40.97 306 ASP A O 1
ATOM 2323 N N . ALA A 1 307 ? 17.482 7.461 67.082 1.00 44.47 307 ALA A N 1
ATOM 2324 C CA . ALA A 1 307 ? 16.663 8.642 66.981 1.00 44.47 307 ALA A CA 1
ATOM 2325 C C . ALA A 1 307 ? 16.753 9.324 65.604 1.00 44.47 307 ALA A C 1
ATOM 2327 O O . ALA A 1 307 ? 17.650 9.071 64.811 1.00 44.47 307 ALA A O 1
ATOM 2328 N N . GLU A 1 308 ? 15.813 10.249 65.392 1.00 39.00 308 GLU A N 1
ATOM 2329 C CA . GLU A 1 308 ? 15.960 11.456 64.570 1.00 39.00 308 GLU A CA 1
ATOM 2330 C C . GLU A 1 308 ? 16.298 11.309 63.074 1.00 39.00 308 GLU A C 1
ATOM 2332 O O . GLU A 1 308 ? 17.424 11.077 62.657 1.00 39.00 308 GLU A O 1
ATOM 2337 N N . SER A 1 309 ? 15.329 11.665 62.224 1.00 47.00 309 SER A N 1
ATOM 2338 C CA . SER A 1 309 ? 15.402 12.917 61.445 1.00 47.00 309 SER A CA 1
ATOM 2339 C C . SER A 1 309 ? 14.458 12.856 60.241 1.00 47.00 309 SER A C 1
ATOM 2341 O O . SER A 1 309 ? 14.602 12.054 59.320 1.00 47.00 309 SER A O 1
ATOM 2343 N N . SER A 1 310 ? 13.452 13.728 60.259 1.00 50.19 310 SER A N 1
ATOM 2344 C CA . SER A 1 310 ? 12.534 13.950 59.141 1.00 50.19 310 SER A CA 1
ATOM 2345 C C . SER A 1 310 ? 13.117 14.991 58.183 1.00 50.19 310 SER A C 1
ATOM 2347 O O . SER A 1 310 ? 13.398 16.101 58.636 1.00 50.19 310 SER A O 1
ATOM 2349 N N . PRO A 1 311 ? 13.189 14.758 56.860 1.00 54.25 311 PRO A N 1
ATOM 2350 C CA . PRO A 1 311 ? 13.389 15.848 55.925 1.00 54.25 311 PRO A CA 1
ATOM 2351 C C . PRO A 1 311 ? 12.038 16.399 55.456 1.00 54.25 311 PRO A C 1
ATOM 2353 O O . PRO A 1 311 ? 11.228 15.731 54.807 1.00 54.25 311 PRO A O 1
ATOM 2356 N N . HIS A 1 312 ? 11.816 17.666 55.800 1.00 42.44 312 HIS A N 1
ATOM 2357 C CA . HIS A 1 312 ? 10.755 18.529 55.299 1.00 42.44 312 HIS A CA 1
ATOM 2358 C C . HIS A 1 312 ? 10.601 18.465 53.769 1.00 42.44 312 HIS A C 1
ATOM 2360 O O . HIS A 1 312 ? 11.541 18.719 53.017 1.00 42.44 312 HIS A O 1
ATOM 2366 N N . ARG A 1 313 ? 9.370 18.226 53.299 1.00 52.81 313 ARG A N 1
ATOM 2367 C CA . ARG A 1 313 ? 8.988 18.434 51.894 1.00 52.81 313 ARG A CA 1
ATOM 2368 C C . ARG A 1 313 ? 8.865 19.939 51.592 1.00 52.81 313 ARG A C 1
ATOM 2370 O O . ARG A 1 313 ? 8.171 20.639 52.333 1.00 52.81 313 ARG A O 1
ATOM 2377 N N . PRO A 1 314 ? 9.454 20.453 50.497 1.00 57.16 314 PRO A N 1
ATOM 2378 C CA . PRO A 1 314 ? 9.283 21.846 50.100 1.00 57.16 314 PRO A CA 1
ATOM 2379 C C . PRO A 1 314 ? 7.864 22.128 49.576 1.00 57.16 314 PRO A C 1
ATOM 2381 O O . PRO A 1 314 ? 7.270 21.350 48.827 1.00 57.16 314 PRO A O 1
ATOM 2384 N N . LYS A 1 315 ? 7.325 23.277 49.996 1.00 57.78 315 LYS A N 1
ATOM 2385 C CA . LYS A 1 315 ? 5.978 23.780 49.693 1.00 57.78 315 LYS A CA 1
ATOM 2386 C C . LYS A 1 315 ? 5.839 24.146 48.206 1.00 57.78 315 LYS A C 1
ATOM 2388 O O . LYS A 1 315 ? 6.659 24.887 47.666 1.00 57.78 315 LYS A O 1
ATOM 2393 N N . LYS A 1 316 ? 4.756 23.681 47.566 1.00 57.94 316 LYS A N 1
ATOM 2394 C CA . LYS A 1 316 ? 4.307 24.119 46.229 1.00 57.94 316 LYS A CA 1
ATOM 2395 C C . LYS A 1 316 ? 4.080 25.638 46.226 1.00 57.94 316 LYS A C 1
ATOM 2397 O O . LYS A 1 316 ? 3.214 26.127 46.947 1.00 57.94 316 LYS A O 1
ATOM 2402 N N . LYS A 1 317 ? 4.814 26.374 45.385 1.00 59.84 317 LYS A N 1
ATOM 2403 C CA . LYS A 1 317 ? 4.475 27.758 45.018 1.00 59.84 317 LYS A CA 1
ATOM 2404 C C . LYS A 1 317 ? 3.372 27.734 43.959 1.00 59.84 317 LYS A C 1
ATOM 2406 O O . LYS A 1 317 ? 3.551 27.154 42.891 1.00 59.84 317 LYS A O 1
ATOM 2411 N N . ALA A 1 318 ? 2.246 28.367 44.268 1.00 58.56 318 ALA A N 1
ATOM 2412 C CA . ALA A 1 318 ? 1.214 28.714 43.302 1.00 58.56 318 ALA A CA 1
ATOM 2413 C C . ALA A 1 318 ? 1.775 29.753 42.319 1.00 58.56 318 ALA A C 1
ATOM 2415 O O . ALA A 1 318 ? 2.330 30.766 42.748 1.00 58.56 318 ALA A O 1
ATOM 2416 N N 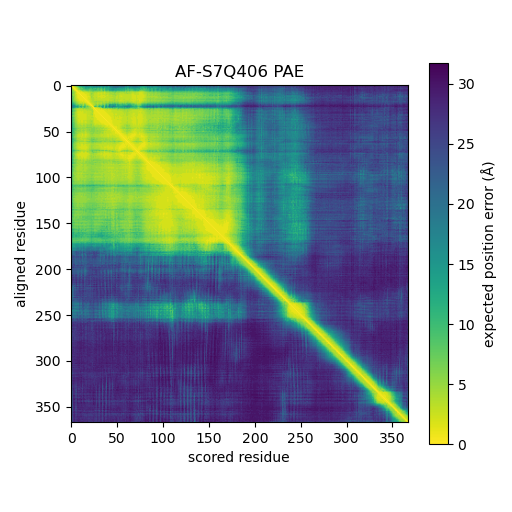. LYS A 1 319 ? 1.651 29.504 41.010 1.00 57.53 319 LYS A N 1
ATOM 2417 C CA . LYS A 1 319 ? 1.969 30.494 39.976 1.00 57.53 319 LYS A CA 1
ATOM 2418 C C . LYS A 1 319 ? 0.674 31.138 39.492 1.00 57.53 319 LYS A C 1
ATOM 2420 O O . LYS A 1 319 ? -0.296 30.453 39.182 1.00 57.53 319 LYS A O 1
ATOM 2425 N N . ALA A 1 320 ? 0.688 32.464 39.518 1.00 53.16 320 ALA A N 1
ATOM 2426 C CA . ALA A 1 320 ? -0.429 33.349 39.261 1.00 53.16 320 ALA A CA 1
ATOM 2427 C C . ALA A 1 320 ? -0.804 33.450 37.772 1.00 53.16 320 ALA A C 1
ATOM 2429 O O . ALA A 1 320 ? 0.054 33.383 36.896 1.00 53.16 320 ALA A O 1
ATOM 2430 N N . LYS A 1 321 ? -2.116 33.628 37.579 1.00 40.84 321 LYS A N 1
ATOM 2431 C CA . LYS A 1 321 ? -2.858 34.439 36.598 1.00 40.84 321 LYS A CA 1
ATOM 2432 C C . LYS A 1 321 ? -2.172 34.846 35.282 1.00 40.84 321 LYS A C 1
ATOM 2434 O O . LYS A 1 321 ? -1.249 35.650 35.260 1.00 40.84 321 LYS A O 1
ATOM 2439 N N . ALA A 1 322 ? -2.773 34.340 34.204 1.00 41.91 322 ALA A N 1
ATOM 2440 C CA . ALA A 1 322 ? -3.414 35.090 33.119 1.00 41.91 322 ALA A CA 1
ATOM 2441 C C . ALA A 1 322 ? -2.914 36.521 32.839 1.00 41.91 322 ALA A C 1
ATOM 2443 O O . ALA A 1 322 ? -3.208 37.447 33.593 1.00 41.91 322 ALA A O 1
ATOM 2444 N N . VAL A 1 323 ? -2.287 36.689 31.672 1.00 45.12 323 VAL A N 1
ATOM 2445 C CA . VAL A 1 323 ? -2.303 37.940 30.910 1.00 45.12 323 VAL A CA 1
ATOM 2446 C C . VAL A 1 323 ? -3.143 37.689 29.664 1.00 45.12 323 VAL A C 1
ATOM 2448 O O . VAL A 1 323 ? -2.834 36.823 28.849 1.00 45.12 323 VAL A O 1
ATOM 2451 N N . VAL A 1 324 ? -4.242 38.430 29.607 1.00 44.97 324 VAL A N 1
ATOM 2452 C CA . VAL A 1 324 ? -5.091 38.670 28.446 1.00 44.97 324 VAL A CA 1
ATOM 2453 C C . VAL A 1 324 ? -4.297 39.541 27.474 1.00 44.97 324 VAL A C 1
ATOM 2455 O O . VAL A 1 324 ? -3.795 40.590 27.874 1.00 44.97 324 VAL A O 1
ATOM 2458 N N . GLN A 1 325 ? -4.194 39.125 26.214 1.00 40.44 325 GLN A N 1
ATOM 2459 C CA . GLN A 1 325 ? -3.980 40.052 25.108 1.00 40.44 325 GLN A CA 1
ATOM 2460 C C . GLN A 1 325 ? -5.049 39.784 24.055 1.00 40.44 325 GLN A C 1
ATOM 2462 O O . GLN A 1 325 ? -5.109 38.716 23.448 1.00 40.44 325 GLN A O 1
ATOM 2467 N N . GLU A 1 326 ? -5.933 40.768 23.949 1.00 42.06 326 GLU A N 1
ATOM 2468 C CA . GLU A 1 326 ? -6.917 40.951 22.897 1.00 42.06 326 GLU A CA 1
ATOM 2469 C C . GLU A 1 326 ? -6.236 41.367 21.584 1.00 42.06 326 GLU A C 1
ATOM 2471 O O . GLU A 1 326 ? -5.199 42.026 21.602 1.00 42.06 326 GLU A O 1
ATOM 2476 N N . SER A 1 327 ? -6.907 41.017 20.483 1.00 40.94 327 SER A N 1
ATOM 2477 C CA . SER A 1 327 ? -6.953 41.701 19.183 1.00 40.94 327 SER A CA 1
ATOM 2478 C C . SER A 1 327 ? -5.655 42.048 18.446 1.00 40.94 327 SER A C 1
ATOM 2480 O O . SER A 1 327 ? -4.918 42.945 18.832 1.00 40.94 327 SER A O 1
ATOM 2482 N N . SER A 1 328 ? -5.513 41.505 17.233 1.00 40.16 328 SER A N 1
ATOM 2483 C CA . SER A 1 328 ? -5.697 42.321 16.019 1.00 40.16 328 SER A CA 1
ATOM 2484 C C . SER A 1 328 ? -5.678 41.443 14.770 1.00 40.16 328 SER A C 1
ATOM 2486 O O . SER A 1 328 ? -4.759 40.657 14.558 1.00 40.16 328 SER A O 1
ATOM 2488 N N . SER A 1 329 ? -6.708 41.610 13.947 1.00 47.00 329 SER A N 1
ATOM 2489 C CA . SER A 1 329 ? -6.771 41.192 12.553 1.00 47.00 329 SER A CA 1
ATOM 2490 C C . SER A 1 329 ? -5.707 41.910 11.724 1.00 47.00 329 SER A C 1
ATOM 2492 O O . SER A 1 329 ? -5.646 43.136 11.786 1.00 47.00 329 SER A O 1
ATOM 2494 N N . ASP A 1 330 ? -4.941 41.171 10.925 1.00 44.28 330 ASP A N 1
ATOM 2495 C CA . ASP A 1 330 ? -4.514 41.632 9.600 1.00 44.28 330 ASP A CA 1
ATOM 2496 C C . ASP A 1 330 ? -4.068 40.413 8.776 1.00 44.28 330 ASP A C 1
ATOM 2498 O O . ASP A 1 330 ? -3.057 39.769 9.064 1.00 44.28 330 ASP A O 1
ATOM 2502 N N . ALA A 1 331 ? -4.906 40.030 7.816 1.00 53.47 331 ALA A N 1
ATOM 2503 C CA . ALA A 1 331 ? -4.535 39.127 6.735 1.00 53.47 331 ALA A CA 1
ATOM 2504 C C . ALA A 1 331 ? -3.747 39.952 5.705 1.00 53.47 331 ALA A C 1
ATOM 2506 O O . ALA A 1 331 ? -4.034 41.134 5.579 1.00 53.47 331 ALA A O 1
ATOM 2507 N N . GLU A 1 332 ? -2.814 39.332 4.970 1.00 52.75 332 GLU A N 1
ATOM 2508 C CA . GLU A 1 332 ? -1.962 39.935 3.912 1.00 52.75 332 GLU A CA 1
ATOM 2509 C C . GLU A 1 332 ? -0.498 40.293 4.292 1.00 52.75 332 GLU A C 1
ATOM 2511 O O . GLU A 1 332 ? 0.001 41.339 3.887 1.00 52.75 332 GLU A O 1
ATOM 2516 N N . ASN A 1 333 ? 0.271 39.438 5.001 1.00 52.78 333 ASN A N 1
ATOM 2517 C CA . ASN A 1 333 ? 1.750 39.579 4.968 1.00 52.78 333 ASN A CA 1
ATOM 2518 C C . ASN A 1 333 ? 2.592 38.296 5.212 1.00 52.78 333 ASN A C 1
ATOM 2520 O O . ASN A 1 333 ? 3.476 38.263 6.070 1.00 52.78 333 ASN A O 1
ATOM 2524 N N . SER A 1 334 ? 2.341 37.205 4.471 1.00 60.75 334 SER A N 1
ATOM 2525 C CA . SER A 1 334 ? 2.994 35.901 4.732 1.00 60.75 334 SER A CA 1
ATOM 2526 C C . SER A 1 334 ? 4.368 35.680 4.067 1.00 60.75 334 SER A C 1
ATOM 2528 O O . SER A 1 334 ? 5.089 34.767 4.486 1.00 60.75 334 SER A O 1
ATOM 2530 N N . GLU A 1 335 ? 4.777 36.450 3.054 1.00 72.25 335 GLU A N 1
ATOM 2531 C CA . GLU A 1 335 ? 6.076 36.212 2.390 1.00 72.25 335 GLU A CA 1
ATOM 2532 C C . GLU A 1 335 ? 7.229 37.027 2.981 1.00 72.25 335 GLU A C 1
ATOM 2534 O O . GLU A 1 335 ? 8.345 36.511 3.129 1.00 72.25 335 GLU A O 1
ATOM 2539 N N . GLU A 1 336 ? 6.985 38.273 3.388 1.00 69.38 336 GLU A N 1
ATOM 2540 C CA . GLU A 1 336 ? 8.061 39.153 3.845 1.00 69.38 336 GLU A CA 1
ATOM 2541 C C . GLU A 1 336 ? 8.578 38.753 5.238 1.00 69.38 336 GLU A C 1
ATOM 2543 O O . GLU A 1 336 ? 9.786 38.789 5.504 1.00 69.38 336 GLU A O 1
ATOM 2548 N N . GLU A 1 337 ? 7.706 38.220 6.100 1.00 66.56 337 GLU A N 1
ATOM 2549 C CA . GLU A 1 337 ? 8.117 37.681 7.398 1.00 66.56 337 GLU A CA 1
ATOM 2550 C C . GLU A 1 337 ? 8.935 36.382 7.259 1.00 66.56 337 GLU A C 1
ATOM 2552 O O . GLU A 1 337 ? 9.892 36.155 8.011 1.00 66.56 337 GLU A O 1
ATOM 2557 N N . ARG A 1 338 ? 8.642 35.554 6.242 1.00 70.94 338 ARG A N 1
ATOM 2558 C CA . ARG A 1 338 ? 9.404 34.328 5.950 1.00 70.94 338 ARG A CA 1
ATOM 2559 C C . ARG A 1 338 ? 10.803 34.659 5.425 1.00 70.94 338 ARG A C 1
ATOM 2561 O O . ARG A 1 338 ? 11.779 34.046 5.866 1.00 70.94 338 ARG A O 1
ATOM 2568 N N . ARG A 1 339 ? 10.932 35.687 4.575 1.00 76.19 339 ARG A N 1
ATOM 2569 C CA . ARG A 1 339 ? 12.234 36.199 4.105 1.00 76.19 339 ARG A CA 1
ATOM 2570 C C . ARG A 1 339 ? 13.071 36.795 5.241 1.00 76.19 339 ARG A C 1
ATOM 2572 O O . ARG A 1 339 ? 14.270 36.525 5.318 1.00 76.19 339 ARG A O 1
ATOM 2579 N N . LYS A 1 340 ? 12.448 37.516 6.180 1.00 74.81 340 LYS A N 1
ATOM 2580 C CA . LYS A 1 340 ? 13.131 38.117 7.343 1.00 74.81 340 LYS A CA 1
ATOM 2581 C C . LYS A 1 340 ? 13.617 37.087 8.372 1.00 74.81 340 LYS A C 1
ATOM 2583 O O . LYS A 1 340 ? 14.597 37.332 9.075 1.00 74.81 340 LYS A O 1
ATOM 2588 N N . ARG A 1 341 ? 12.967 35.920 8.466 1.00 67.69 341 ARG A N 1
ATOM 2589 C CA . ARG A 1 341 ? 13.427 34.812 9.326 1.00 67.69 341 ARG A CA 1
ATOM 2590 C C . ARG A 1 341 ? 14.592 34.035 8.713 1.00 67.69 341 ARG A C 1
ATOM 2592 O O . ARG A 1 341 ? 15.464 33.597 9.456 1.00 67.69 341 ARG A O 1
ATOM 2599 N N . LEU A 1 342 ? 14.656 33.920 7.387 1.00 67.94 342 LEU A N 1
ATOM 2600 C CA . LEU A 1 342 ? 15.759 33.231 6.709 1.00 67.94 342 LEU A CA 1
ATOM 2601 C C . LEU A 1 342 ? 17.055 34.056 6.696 1.00 67.94 342 LEU A C 1
ATOM 2603 O O . LEU A 1 342 ? 18.129 33.491 6.899 1.00 67.94 342 LEU A O 1
ATOM 2607 N N . SER A 1 343 ? 16.983 35.386 6.573 1.00 65.12 343 SER A N 1
ATOM 2608 C CA . SER A 1 343 ? 18.185 36.237 6.637 1.00 65.12 343 SER A CA 1
ATOM 2609 C C . SER A 1 343 ? 18.858 36.239 8.017 1.00 65.12 343 SER A C 1
ATOM 2611 O O . SER A 1 343 ? 20.082 36.309 8.093 1.00 65.12 343 SER A O 1
ATOM 2613 N N . LYS A 1 344 ? 18.094 36.057 9.106 1.00 61.16 344 LYS A N 1
ATOM 2614 C CA . LYS A 1 344 ? 18.634 35.915 10.474 1.00 61.16 344 LYS A CA 1
ATOM 2615 C C . LYS A 1 344 ? 19.361 34.595 10.742 1.00 61.16 344 LYS A C 1
ATOM 2617 O O . LYS A 1 344 ? 20.144 34.529 11.683 1.00 61.16 344 LYS A O 1
ATOM 2622 N N . ILE A 1 345 ? 19.105 33.551 9.954 1.00 60.25 345 ILE A N 1
ATOM 2623 C CA . ILE A 1 345 ? 19.794 32.257 10.099 1.00 60.25 345 ILE A CA 1
ATOM 2624 C C . ILE A 1 345 ? 21.115 32.267 9.316 1.00 60.25 345 ILE A C 1
ATOM 2626 O O . ILE A 1 345 ? 22.091 31.660 9.746 1.00 60.25 345 ILE A O 1
ATOM 2630 N N . VAL A 1 346 ? 21.174 33.007 8.205 1.00 67.12 346 VAL A N 1
ATOM 2631 C CA . VAL A 1 346 ? 22.370 33.100 7.352 1.00 67.12 346 VAL A CA 1
ATOM 2632 C C . VAL A 1 346 ? 23.418 34.074 7.914 1.00 67.12 346 VAL A C 1
ATOM 2634 O O . VAL A 1 346 ? 24.603 33.906 7.644 1.00 67.12 346 VAL A O 1
ATOM 2637 N N . SER A 1 347 ? 23.037 35.047 8.751 1.00 51.34 347 SER A N 1
ATOM 2638 C CA . SER A 1 347 ? 23.960 36.086 9.240 1.00 51.34 347 SER A CA 1
ATOM 2639 C C . SER A 1 347 ? 24.855 35.698 10.428 1.00 51.34 347 SER A C 1
ATOM 2641 O O . SER A 1 347 ? 25.526 36.572 10.968 1.00 51.34 347 SER A O 1
ATOM 2643 N N . GLY A 1 348 ? 24.903 34.425 10.844 1.00 48.34 348 GLY A N 1
ATOM 2644 C CA . GLY A 1 348 ? 25.963 33.908 11.728 1.00 48.34 348 GLY A CA 1
ATOM 2645 C C . GLY A 1 348 ? 26.171 34.650 13.057 1.00 48.34 348 GLY A C 1
ATOM 2646 O O . GLY A 1 348 ? 27.260 34.588 13.629 1.00 48.34 348 GLY A O 1
ATOM 2647 N N . GLU A 1 349 ? 25.163 35.360 13.567 1.00 44.72 349 GLU A N 1
ATOM 2648 C CA . GLU A 1 349 ? 25.317 36.185 14.762 1.00 44.72 349 GLU A CA 1
ATOM 2649 C C . GLU A 1 349 ? 25.024 35.350 16.013 1.00 44.72 349 GLU A C 1
ATOM 2651 O O . GLU A 1 349 ? 23.887 35.145 16.445 1.00 44.72 349 GLU A O 1
ATOM 2656 N N . ALA A 1 350 ? 26.103 34.797 16.567 1.00 50.34 350 ALA A N 1
ATOM 2657 C CA . ALA A 1 350 ? 26.120 34.015 17.790 1.00 50.34 350 ALA A CA 1
ATOM 2658 C C . ALA A 1 350 ? 25.588 34.832 18.981 1.00 50.34 350 ALA A C 1
ATOM 2660 O O . ALA A 1 350 ? 26.342 35.506 19.688 1.00 50.34 350 ALA A O 1
ATOM 2661 N N . SER A 1 351 ? 24.287 34.717 19.262 1.00 51.47 351 SER A N 1
ATOM 2662 C CA . SER A 1 351 ? 23.698 35.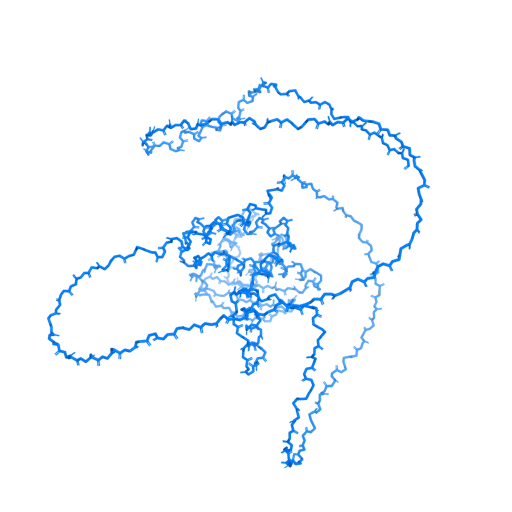196 20.512 1.00 51.47 351 SER A CA 1
ATOM 2663 C C . SER A 1 351 ? 24.203 34.349 21.682 1.00 51.47 351 SER A C 1
ATOM 2665 O O . SER A 1 351 ? 23.585 33.372 22.111 1.00 51.47 351 SER A O 1
ATOM 2667 N N . ARG A 1 352 ? 25.342 34.776 22.233 1.00 52.62 352 ARG A N 1
ATOM 2668 C CA . ARG A 1 352 ? 25.823 34.455 23.575 1.00 52.62 352 ARG A CA 1
ATOM 2669 C C . ARG A 1 352 ? 24.760 34.863 24.604 1.00 52.62 352 ARG A C 1
ATOM 2671 O O . ARG A 1 352 ? 24.759 35.988 25.092 1.00 52.62 352 ARG A O 1
ATOM 2678 N N . ARG A 1 353 ? 23.871 33.947 24.988 1.00 55.00 353 ARG A N 1
ATOM 2679 C CA . ARG A 1 353 ? 23.160 34.039 26.272 1.00 55.00 353 ARG A CA 1
ATOM 2680 C C . ARG A 1 353 ? 23.435 32.788 27.085 1.00 55.00 353 ARG A C 1
ATOM 2682 O O . ARG A 1 353 ? 22.945 31.703 26.793 1.00 55.00 353 ARG A O 1
ATOM 2689 N N . GLY A 1 354 ? 24.302 32.987 28.073 1.00 52.66 354 GLY A N 1
ATOM 2690 C CA . GLY A 1 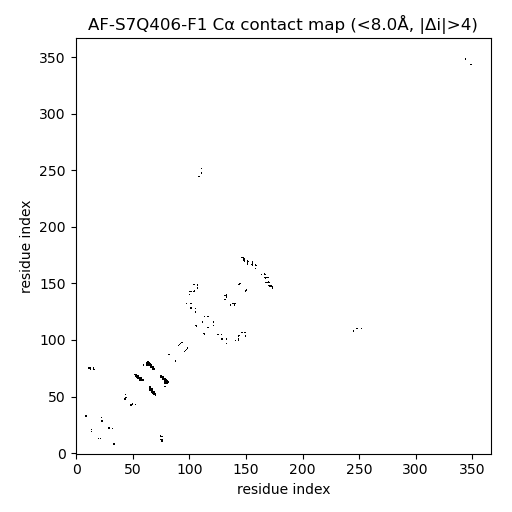354 ? 24.768 31.980 29.004 1.00 52.66 354 GLY A CA 1
ATOM 2691 C C . GLY A 1 354 ? 23.631 31.387 29.825 1.00 52.66 354 GLY A C 1
ATOM 2692 O O . GLY A 1 354 ? 22.960 32.080 30.583 1.00 52.66 354 GLY A O 1
ATOM 2693 N N . GLY A 1 355 ? 23.478 30.075 29.703 1.00 51.62 355 GLY A N 1
ATOM 2694 C CA . GLY A 1 355 ? 23.031 29.214 30.785 1.00 51.62 355 GLY A CA 1
ATOM 2695 C C . GLY A 1 355 ? 24.219 28.342 31.177 1.00 51.62 355 GLY A C 1
ATOM 2696 O O . GLY A 1 355 ? 24.815 27.695 30.316 1.00 51.62 355 GLY A O 1
ATOM 2697 N N . ALA A 1 356 ? 24.604 28.378 32.452 1.00 47.97 356 ALA A N 1
ATOM 2698 C CA . ALA A 1 356 ? 25.713 27.612 33.003 1.00 47.97 356 ALA A CA 1
ATOM 2699 C C . ALA A 1 356 ? 25.523 26.109 32.733 1.00 47.97 356 ALA A C 1
ATOM 2701 O O . ALA A 1 356 ? 24.682 25.456 33.350 1.00 47.97 356 ALA A O 1
ATOM 2702 N N . ARG A 1 357 ? 26.310 25.551 31.807 1.00 57.47 357 ARG A N 1
ATOM 2703 C CA . ARG A 1 357 ? 26.408 24.101 31.630 1.00 57.47 357 ARG A CA 1
ATOM 2704 C C . ARG A 1 357 ? 27.189 23.547 32.813 1.00 57.47 357 ARG A C 1
ATOM 2706 O O . ARG A 1 357 ? 28.393 23.767 32.917 1.00 57.47 357 ARG A O 1
ATOM 2713 N N . GLN A 1 358 ? 26.495 22.866 33.720 1.00 70.19 358 GLN A N 1
ATOM 2714 C CA . GLN A 1 358 ? 27.166 22.103 34.764 1.00 70.19 358 GLN A CA 1
ATOM 2715 C C . GLN A 1 358 ? 28.029 21.002 34.125 1.00 70.19 358 GLN A C 1
ATOM 2717 O O . GLN A 1 358 ? 27.574 20.338 33.189 1.00 70.19 358 GLN A O 1
ATOM 2722 N N . PRO A 1 359 ? 29.266 20.792 34.603 1.00 67.06 359 PRO A N 1
ATOM 2723 C CA . PRO A 1 359 ? 30.110 19.710 34.124 1.00 67.06 359 PRO A CA 1
ATOM 2724 C C . PRO A 1 359 ? 29.500 18.365 34.533 1.00 67.06 359 PRO A C 1
ATOM 2726 O O . PRO A 1 359 ? 29.311 18.094 35.721 1.00 67.06 359 PRO A O 1
ATOM 2729 N N . LEU A 1 360 ? 29.202 17.511 33.547 1.00 62.94 360 LEU A N 1
ATOM 2730 C CA . LEU A 1 360 ? 28.830 16.120 33.793 1.00 62.94 360 LEU A CA 1
ATOM 2731 C C . LEU A 1 360 ? 29.976 15.430 34.544 1.00 62.94 360 LEU A C 1
ATOM 2733 O O . LEU A 1 360 ? 31.039 15.156 33.981 1.00 62.94 360 LEU A O 1
ATOM 2737 N N . LYS A 1 361 ? 29.746 15.130 35.825 1.00 67.06 361 LYS A N 1
ATOM 2738 C CA . LYS A 1 361 ? 30.601 14.245 36.615 1.00 67.06 361 LYS A CA 1
ATOM 2739 C C . LYS A 1 361 ? 30.578 12.854 35.977 1.00 67.06 361 LYS A C 1
ATOM 2741 O O . LYS A 1 361 ? 29.629 12.098 36.160 1.00 67.06 361 LYS A O 1
ATOM 2746 N N . ARG A 1 362 ? 31.650 12.507 35.260 1.00 61.00 362 ARG A N 1
ATOM 2747 C CA . ARG A 1 362 ? 32.017 11.119 34.946 1.00 61.00 362 ARG A CA 1
ATOM 2748 C C . ARG A 1 362 ? 32.302 10.389 36.262 1.00 61.00 362 ARG A C 1
ATOM 2750 O O . ARG A 1 362 ? 33.422 10.405 36.762 1.00 61.00 362 ARG A O 1
ATOM 2757 N N . GLY A 1 363 ? 31.269 9.798 36.852 1.00 62.94 363 GLY A N 1
ATOM 2758 C CA . GLY A 1 363 ? 31.397 8.879 37.975 1.00 62.94 363 GLY A CA 1
ATOM 2759 C C . GLY A 1 363 ? 31.813 7.507 37.466 1.00 62.94 363 GLY A C 1
ATOM 2760 O O . GLY A 1 363 ? 30.978 6.742 36.996 1.00 62.94 363 GLY A O 1
ATOM 2761 N N . GLY A 1 364 ? 33.107 7.208 37.550 1.00 66.12 364 GLY A N 1
ATOM 2762 C CA . GLY A 1 364 ? 33.594 5.841 37.467 1.00 66.12 364 GLY A CA 1
ATOM 2763 C C . GLY A 1 364 ? 33.139 5.050 38.691 1.00 66.12 364 GLY A C 1
ATOM 2764 O O . GLY A 1 364 ? 33.303 5.500 39.825 1.00 66.12 364 GLY A O 1
ATOM 2765 N N . LYS A 1 365 ? 32.600 3.855 38.463 1.00 62.50 365 LYS A N 1
ATOM 2766 C CA . LYS A 1 365 ? 32.583 2.805 39.477 1.00 62.50 365 LYS A CA 1
ATOM 2767 C C . LYS A 1 365 ? 32.670 1.455 38.779 1.00 62.50 365 LYS A C 1
ATOM 2769 O O . LYS A 1 365 ? 31.679 0.904 38.321 1.00 62.50 365 LYS A O 1
ATOM 2774 N N . ARG A 1 366 ? 33.910 0.988 38.641 1.00 60.69 366 ARG A N 1
ATOM 2775 C CA . ARG A 1 366 ? 34.218 -0.433 38.512 1.00 60.69 366 ARG A CA 1
ATOM 2776 C C . ARG A 1 366 ? 34.151 -1.014 39.920 1.00 60.69 366 ARG A C 1
ATOM 2778 O O . ARG A 1 366 ? 34.825 -0.477 40.796 1.00 60.69 366 ARG A O 1
ATOM 2785 N N . PHE A 1 367 ? 33.350 -2.052 40.101 1.00 55.56 367 PHE A N 1
ATOM 2786 C CA . PHE A 1 367 ? 33.603 -3.152 41.023 1.00 55.56 367 PHE A CA 1
ATOM 2787 C C . PHE A 1 367 ? 33.119 -4.418 40.337 1.00 55.56 367 PHE A C 1
ATOM 2789 O O . PHE A 1 367 ? 31.992 -4.369 39.792 1.00 55.56 367 PHE A O 1
#

Sequence (367 aa):
MSGLKVSRLPYIWRDSNPDTEPPYGDQDDELAWRVHNTNRLSGLHTPAHFADMTLVISESLNADLAMELECEHFKWKWEAYSLGPRISLELLSKHLIMPLISTVHLAFASADPVSELSQEDLQNLVDKAGKTARRTVDTHVKHALSNPRTATTLRRMTALFNFVPSLPPITLSLEKLDISRPFQSKGGSTSKDVKGITEGGELRYAHSTTPAESAEKTVLASQGPGGDSGSETEPESEEEFARVLRLAREKAAAGSAKSTATSIAERGSPVQGSSRQSKPAPSASAPQQTGSRAKTTSGESPSSSDAESSPHRPKKKAKAKAVVQESSSDAENSEEERRKRLSKIVSGEASRRGGARQPLKRGGKRF

Organism: Gloeophyllum trabeum (strain ATCC 11539 / FP-39264 / Madison 617) (NCBI:txid670483)

Radius of gyration: 36.32 Å; Cα contacts (8 Å, |Δi|>4): 146; chains: 1; bounding box: 94×88×105 Å

pLDDT: mean 71.23, std 22.2, range [34.19, 97.69]